Protein AF-A0A7C7GT39-F1 (afdb_monomer_lite)

Secondary structure (DSSP, 8-state):
-EEEEEEEEESS-HHHHHHHHHHHHHSSSGGGSSSEEEEEEE-SS-----TTTTTT-EEEE-TTS-TT----HHHHHHHHHHHHHS-SSS-SEEEEEEEETT--B-TTHHHHHHHHTTT-SEEE-SSTTSEEEE-HHHHHHH----TT--SSSSHHHHHHHHHHHHSGGGEEEEETTTTEEESGGGPPPSB-S---S-HHHHHHHHHSHHHHHHHHHHHHHHHHHHTTSSSS---HHHHHS---HHHHHSPPPSPSSPEE-S-HHHHTTS--TTTTEETSSTT-EEEETTEEEETTB-TTSTT-BSS--

Radius of gyration: 19.62 Å; chains: 1; bounding box: 45×57×52 Å

pLDDT: mean 90.66, std 8.92, range [56.62, 98.88]

Foldseek 3Di:
DAAEEEEEEDAQCAPLLQVLVCCCCPQACNVVGPRYAYEYEYQAPNYDYDPVCPVRHHYDYPPVHDNPFLFQVLVSQVVQVCVQQVALVRGPYQKYKYAYSFFAWDRHQVVQVVVLQVFAQWEDAQAQVRIIMGGSVLCQQQPGFQRLLGHPPPSSLNSLLSCLVGVQRRYADNHNVQQSGGPVVSHDGTTDPDGPPPPVVVVVVCPDPSNV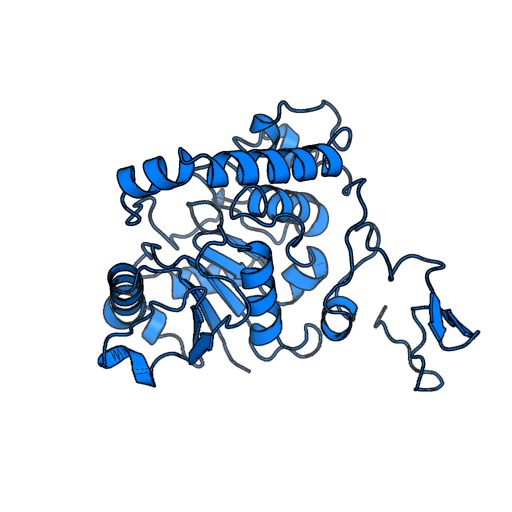VSNVSSLVVNCQFQPPQFPDGDDSSCSRGNPDPCCSVGPGQATPDEGEDDPLLHCLSHPCPRNRHDLPDVVQFDDDPPDGHGSQCDPPDPPDGSHDD

Sequence (309 aa):
MKNIKIYIVTYRRPEVLNSTLDRLFNHTDFPSIPDTEVNIINNHSEFRLDEEFVNKVTVLHNNTRPDWDTGNLARNWNEALLHGFKSLANPDTKIVVTMQNDIVLDANWSHNLLKLHQKYTFVTGQLGDNIVSYRPEAVKKIGMWDERFITPANKEADYYIRALIFNKEKSMINDKVHGRLLNAHDALPLDTSEYRGDEQAWRDIKTNEISREGWYHTSQIFYWKWKNTWKTQPAYRGWLTKWSPDFISNPPNPPMVPNFVQYYYFEKDIELSNKNYVGWRSGDCWLDLGKCEDIDVHPFKEGEKFRND

Structure (mmCIF, N/CA/C/O backbone):
data_AF-A0A7C7GT39-F1
#
_entry.id   AF-A0A7C7GT39-F1
#
loop_
_atom_site.group_PDB
_atom_site.id
_atom_site.type_symbol
_atom_site.label_atom_id
_atom_site.label_alt_id
_atom_site.label_comp_id
_atom_site.label_asym_id
_atom_site.label_entity_id
_atom_site.label_seq_id
_atom_site.pdbx_PDB_ins_code
_atom_site.Cartn_x
_atom_site.Cartn_y
_atom_site.Cartn_z
_atom_site.occupancy
_atom_site.B_iso_or_equiv
_atom_site.auth_seq_id
_atom_site.auth_comp_id
_atom_site.auth_asym_id
_atom_site.auth_atom_id
_atom_site.pdbx_PDB_model_num
ATOM 1 N N . MET A 1 1 ? -20.013 -4.278 6.403 1.00 85.88 1 MET A N 1
ATOM 2 C CA . MET A 1 1 ? -18.768 -3.976 5.666 1.00 85.88 1 MET A CA 1
ATOM 3 C C . MET A 1 1 ? -18.256 -2.630 6.145 1.00 85.88 1 MET A C 1
ATOM 5 O O . MET A 1 1 ? -19.038 -1.686 6.154 1.00 85.88 1 MET A O 1
ATOM 9 N N . LYS A 1 2 ? -16.997 -2.555 6.582 1.00 94.06 2 LYS A N 1
ATOM 10 C CA . LYS A 1 2 ? -16.365 -1.311 7.055 1.00 94.06 2 LYS A CA 1
ATOM 11 C C . LYS A 1 2 ? -16.090 -0.352 5.890 1.00 94.06 2 LYS A C 1
ATOM 13 O O . LYS A 1 2 ? -15.942 -0.791 4.748 1.00 94.06 2 LYS A O 1
ATOM 18 N N . ASN A 1 3 ? -16.035 0.951 6.161 1.00 96.00 3 ASN A N 1
ATOM 19 C CA . ASN A 1 3 ? -15.663 1.940 5.147 1.00 96.00 3 ASN A CA 1
ATOM 20 C C . ASN A 1 3 ? -14.147 1.987 4.953 1.00 96.00 3 ASN A C 1
ATOM 22 O O . ASN A 1 3 ? -13.683 1.894 3.818 1.00 96.00 3 ASN A O 1
ATOM 26 N N . ILE A 1 4 ? -13.391 2.113 6.047 1.00 98.44 4 ILE A N 1
ATOM 27 C CA . ILE A 1 4 ? -11.929 2.207 6.027 1.00 98.44 4 ILE A CA 1
ATOM 28 C C . ILE A 1 4 ? -11.357 1.349 7.155 1.00 98.44 4 ILE A C 1
ATOM 30 O O . ILE A 1 4 ? -11.782 1.475 8.303 1.00 98.44 4 ILE A O 1
ATOM 34 N N . LYS A 1 5 ? -10.358 0.524 6.838 1.00 98.81 5 LYS A N 1
ATOM 35 C CA . LYS A 1 5 ? -9.464 -0.076 7.832 1.00 98.81 5 LYS A CA 1
ATOM 36 C C . LYS A 1 5 ? -8.059 0.473 7.648 1.00 98.81 5 LYS A C 1
ATOM 38 O O . LYS A 1 5 ? -7.499 0.348 6.561 1.00 98.81 5 LYS A O 1
ATOM 43 N N . ILE A 1 6 ? -7.508 1.072 8.695 1.00 98.81 6 ILE A N 1
ATOM 44 C CA . ILE A 1 6 ? -6.136 1.582 8.718 1.00 98.81 6 ILE A CA 1
ATOM 45 C C . ILE A 1 6 ? -5.231 0.530 9.359 1.00 98.81 6 ILE A C 1
ATOM 47 O O . ILE A 1 6 ? -5.608 -0.065 10.364 1.00 98.81 6 ILE A O 1
ATOM 51 N N . TYR A 1 7 ? -4.043 0.332 8.797 1.00 98.81 7 TYR A N 1
ATOM 52 C CA . TYR A 1 7 ? -2.971 -0.498 9.336 1.00 98.81 7 TYR A CA 1
ATOM 53 C C . TYR A 1 7 ? -1.704 0.342 9.472 1.00 98.81 7 TYR A C 1
ATOM 55 O O . TYR A 1 7 ? -1.101 0.726 8.470 1.00 98.81 7 TYR A O 1
ATOM 63 N N . ILE A 1 8 ? -1.305 0.625 10.710 1.00 98.56 8 ILE A N 1
ATOM 64 C CA . ILE A 1 8 ? -0.089 1.373 11.030 1.00 98.56 8 ILE A CA 1
ATOM 65 C C . ILE A 1 8 ? 1.018 0.377 11.377 1.00 98.56 8 ILE A C 1
ATOM 67 O O . ILE A 1 8 ? 0.881 -0.393 12.326 1.00 98.56 8 ILE A O 1
ATOM 71 N N . VAL A 1 9 ? 2.126 0.388 10.639 1.00 97.06 9 VAL A N 1
ATOM 72 C CA . VAL A 1 9 ? 3.322 -0.385 11.005 1.00 97.06 9 VAL A CA 1
ATOM 73 C C . VAL A 1 9 ? 4.171 0.396 11.994 1.00 97.06 9 VAL A C 1
ATOM 75 O O . VAL A 1 9 ? 4.459 1.571 11.782 1.00 97.06 9 VAL A O 1
ATOM 78 N N . THR A 1 10 ? 4.650 -0.288 13.032 1.00 94.88 10 THR A N 1
ATOM 79 C CA . THR A 1 10 ? 5.609 0.262 13.996 1.00 94.88 10 THR A CA 1
ATOM 80 C C . THR A 1 10 ? 6.753 -0.711 14.278 1.00 94.88 10 THR A C 1
ATOM 82 O O . THR A 1 10 ? 6.605 -1.929 14.148 1.00 94.88 10 THR A O 1
ATOM 85 N N . TYR A 1 11 ? 7.893 -0.162 14.690 1.00 92.88 11 TYR A N 1
ATOM 86 C CA . TYR A 1 11 ? 9.064 -0.892 15.168 1.00 92.88 11 TYR A CA 1
ATOM 87 C C . TYR A 1 11 ? 9.782 -0.029 16.207 1.00 92.88 11 TYR A C 1
ATOM 89 O O . TYR A 1 11 ? 10.257 1.045 15.850 1.00 92.88 11 TYR A O 1
ATOM 97 N N . ARG A 1 12 ? 9.832 -0.471 17.472 1.00 92.12 12 ARG A N 1
ATOM 98 C CA . ARG A 1 12 ? 10.610 0.137 18.573 1.00 92.12 12 ARG A CA 1
ATOM 99 C C . ARG A 1 12 ? 10.563 1.677 18.656 1.00 92.12 12 ARG A C 1
ATOM 101 O O . ARG A 1 12 ? 11.584 2.340 18.815 1.00 92.12 12 ARG A O 1
ATOM 108 N N . ARG A 1 13 ? 9.382 2.272 18.474 1.00 91.31 13 ARG A N 1
ATOM 109 C CA . ARG A 1 13 ? 9.189 3.736 18.497 1.00 91.31 13 ARG A CA 1
ATOM 110 C C . ARG A 1 13 ? 7.843 4.104 19.135 1.00 91.31 13 ARG A C 1
ATOM 112 O O . ARG A 1 13 ? 6.960 4.609 18.433 1.00 91.31 13 ARG A O 1
ATOM 119 N N . PRO A 1 14 ? 7.635 3.795 20.428 1.00 94.25 14 PRO A N 1
ATOM 120 C CA . PRO A 1 14 ? 6.341 3.992 21.074 1.00 94.25 14 PRO A CA 1
ATOM 121 C C . PRO A 1 14 ? 5.910 5.464 21.090 1.00 94.25 14 PRO A C 1
ATOM 123 O O . PRO A 1 14 ? 4.756 5.754 20.803 1.00 94.25 14 PRO A O 1
ATOM 126 N N . GLU A 1 15 ? 6.809 6.413 21.333 1.00 94.69 15 GLU A N 1
ATOM 127 C CA . GLU A 1 15 ? 6.478 7.846 21.394 1.00 94.69 15 GLU A CA 1
ATOM 128 C C . GLU A 1 15 ? 5.955 8.363 20.048 1.00 94.69 15 GLU A C 1
ATOM 130 O O . GLU A 1 15 ? 4.984 9.115 19.975 1.00 94.69 15 GLU A O 1
ATOM 135 N N . VAL A 1 16 ? 6.584 7.915 18.963 1.00 94.06 16 VAL A N 1
ATOM 136 C CA . VAL A 1 16 ? 6.258 8.329 17.594 1.00 94.06 16 VAL A CA 1
ATOM 137 C C . VAL A 1 16 ? 4.925 7.729 17.165 1.00 94.06 16 VAL A C 1
ATOM 139 O O . VAL A 1 16 ? 4.076 8.437 16.632 1.00 94.06 16 VAL A O 1
ATOM 142 N N . LEU A 1 17 ? 4.701 6.450 17.483 1.00 96.31 17 LEU A N 1
ATOM 143 C CA . LEU A 1 17 ? 3.417 5.793 17.268 1.00 96.31 17 LEU A CA 1
ATOM 144 C C . LEU A 1 17 ? 2.283 6.511 18.008 1.00 96.31 17 LEU A C 1
ATOM 146 O O . LEU A 1 17 ? 1.273 6.826 17.386 1.00 96.31 17 LEU A O 1
ATOM 150 N N . ASN A 1 18 ? 2.443 6.788 19.304 1.00 97.75 18 ASN A N 1
ATOM 151 C CA . ASN A 1 18 ? 1.397 7.444 20.089 1.00 97.75 18 ASN A CA 1
ATOM 152 C C . ASN A 1 18 ? 1.129 8.874 19.598 1.00 97.75 18 ASN A C 1
ATOM 154 O O . ASN A 1 18 ? -0.028 9.262 19.480 1.00 97.75 18 ASN A O 1
ATOM 158 N N . SER A 1 19 ? 2.159 9.622 19.181 1.00 96.31 19 SER A N 1
ATOM 159 C CA . SER A 1 19 ? 1.965 10.929 18.534 1.00 96.31 19 SER A CA 1
ATOM 160 C C . SER A 1 19 ? 1.188 10.834 17.213 1.00 96.31 19 SER A C 1
ATOM 162 O O . SER A 1 19 ? 0.368 11.704 16.909 1.00 96.31 19 SER A O 1
ATOM 164 N N . THR A 1 20 ? 1.414 9.783 16.426 1.00 96.75 20 THR A N 1
ATOM 165 C CA . THR A 1 20 ? 0.668 9.536 15.185 1.00 96.75 20 THR A CA 1
ATOM 166 C C . THR A 1 20 ? -0.782 9.141 15.462 1.00 96.75 20 THR A C 1
ATOM 168 O O . THR A 1 20 ? -1.677 9.593 14.747 1.00 96.75 20 THR A O 1
ATOM 171 N N . LEU A 1 21 ? -1.042 8.368 16.521 1.00 98.38 21 LEU A N 1
ATOM 172 C CA . LEU A 1 21 ? -2.402 8.049 16.964 1.00 98.38 21 LEU A CA 1
ATOM 173 C C . LEU A 1 21 ? -3.136 9.291 17.483 1.00 98.38 21 LEU A C 1
ATOM 175 O O . LEU A 1 21 ? -4.275 9.514 17.080 1.00 98.38 21 LEU A O 1
ATOM 179 N N . ASP A 1 22 ? -2.481 10.130 18.291 1.00 98.06 22 ASP A N 1
ATOM 180 C CA . ASP A 1 22 ? -3.031 11.415 18.739 1.00 98.06 22 ASP A CA 1
ATOM 181 C C . ASP A 1 22 ? -3.420 12.274 17.536 1.00 98.06 22 ASP A C 1
ATOM 183 O O . ASP A 1 22 ? -4.564 12.706 17.418 1.00 98.06 22 ASP A O 1
ATOM 187 N N . ARG A 1 23 ? -2.515 12.436 16.561 1.00 96.75 23 ARG A N 1
ATOM 188 C CA . ARG A 1 23 ? -2.816 13.143 15.308 1.00 96.75 23 ARG A CA 1
ATOM 189 C C . ARG A 1 23 ? -4.046 12.574 14.615 1.00 96.75 23 ARG A C 1
ATOM 191 O O . ARG A 1 23 ? -4.966 13.328 14.310 1.00 96.75 23 ARG A O 1
ATOM 198 N N . LEU A 1 24 ? -4.054 11.267 14.369 1.00 98.06 24 LEU A N 1
ATOM 199 C CA . LEU A 1 24 ? -5.137 10.587 13.669 1.00 98.06 24 LEU A CA 1
ATOM 200 C C . LEU A 1 24 ? -6.488 10.815 14.364 1.00 98.06 24 LEU A C 1
ATOM 202 O O . LEU A 1 24 ? -7.450 11.197 13.703 1.00 98.06 24 LEU A O 1
ATOM 206 N N . PHE A 1 25 ? -6.561 10.611 15.680 1.00 98.25 25 PHE A N 1
ATOM 207 C CA . PHE A 1 25 ? -7.823 10.638 16.422 1.00 98.25 25 PHE A CA 1
ATOM 208 C C . PHE A 1 25 ? -8.260 12.024 16.897 1.00 98.25 25 PHE A C 1
ATOM 210 O O . PHE A 1 25 ? -9.458 12.239 17.052 1.00 98.25 25 PHE A O 1
ATOM 217 N N . ASN A 1 26 ? -7.333 12.948 17.137 1.00 97.81 26 ASN A N 1
ATOM 218 C CA . ASN A 1 26 ? -7.638 14.212 17.810 1.00 97.81 26 ASN A CA 1
ATOM 219 C C . ASN A 1 26 ? -7.398 15.444 16.920 1.00 97.81 26 ASN A C 1
ATOM 221 O O . ASN A 1 26 ? -7.945 16.507 17.205 1.00 97.81 26 ASN A O 1
ATOM 225 N N . HIS A 1 27 ? -6.633 15.316 15.827 1.00 97.38 27 HIS A N 1
ATOM 226 C CA . HIS A 1 27 ? -6.213 16.461 14.997 1.00 97.38 27 HIS A CA 1
ATOM 227 C C . HIS A 1 27 ? -6.515 16.306 13.500 1.00 97.38 27 HIS A C 1
ATOM 229 O O . HIS A 1 27 ? -6.069 17.128 12.697 1.00 97.38 27 HIS A O 1
ATOM 235 N N . THR A 1 28 ? -7.257 15.270 13.102 1.00 98.12 28 THR A N 1
ATOM 236 C CA . THR A 1 28 ? -7.719 15.090 11.716 1.00 98.12 28 THR A CA 1
ATOM 237 C C . THR A 1 28 ? -9.222 14.855 11.646 1.00 98.12 28 THR A C 1
ATOM 239 O O . THR A 1 28 ? -9.895 14.661 12.655 1.00 98.12 28 THR A O 1
ATOM 242 N N . ASP A 1 29 ? -9.751 14.846 10.428 1.00 98.00 29 ASP A N 1
ATOM 243 C CA . ASP A 1 29 ? -11.136 14.532 10.107 1.00 98.00 29 ASP A CA 1
ATOM 244 C C . ASP A 1 29 ? -11.494 13.041 10.227 1.00 98.00 29 ASP A C 1
ATOM 246 O O . ASP A 1 29 ? -12.669 12.690 10.101 1.00 98.00 29 ASP A O 1
ATOM 250 N N . PHE A 1 30 ? -10.532 12.153 10.491 1.00 98.19 30 PHE A N 1
ATOM 251 C CA . PHE A 1 30 ? -10.763 10.707 10.552 1.00 98.19 30 PHE A CA 1
ATOM 252 C C . PHE A 1 30 ? -11.894 10.270 11.503 1.00 98.19 30 PHE A C 1
ATOM 254 O O . PHE A 1 30 ? -12.715 9.452 11.076 1.00 98.19 30 PHE A O 1
ATOM 261 N N . PRO A 1 31 ? -12.035 10.816 12.731 1.00 97.62 31 PRO A N 1
ATOM 262 C CA . PRO A 1 31 ? -13.118 10.431 13.643 1.00 97.62 31 PRO A CA 1
ATOM 263 C C . PRO A 1 31 ? -14.523 10.699 13.098 1.00 97.62 31 PRO A C 1
ATOM 265 O O . PRO A 1 31 ? -15.490 10.112 13.578 1.00 97.62 31 PRO A O 1
ATOM 268 N N . SER A 1 32 ? -14.654 11.591 12.110 1.00 97.50 32 SER A N 1
ATOM 269 C CA . SER A 1 32 ? -15.942 11.895 11.480 1.00 97.50 32 SER A CA 1
ATOM 270 C C . SER A 1 32 ? -16.368 10.856 10.436 1.00 97.50 32 SER A C 1
ATOM 272 O O . SER A 1 32 ? -17.523 10.855 10.010 1.00 97.50 32 SER A O 1
ATOM 274 N N . ILE A 1 33 ? -15.465 9.956 10.028 1.00 97.81 33 ILE A N 1
ATOM 275 C CA . ILE A 1 33 ? -15.773 8.898 9.068 1.00 97.81 33 ILE A CA 1
ATOM 276 C C . ILE A 1 33 ? -16.415 7.715 9.809 1.00 97.81 33 ILE A C 1
ATOM 278 O O . ILE A 1 33 ? -15.783 7.127 10.689 1.00 97.81 33 ILE A O 1
ATOM 282 N N . PRO A 1 34 ? -17.651 7.314 9.458 1.00 96.81 34 PRO A N 1
ATOM 283 C CA . PRO A 1 34 ? -18.317 6.196 10.113 1.00 96.81 34 PRO A CA 1
ATOM 284 C C . PRO A 1 34 ? -17.731 4.850 9.672 1.00 96.81 34 PRO A C 1
ATOM 286 O O . PRO A 1 34 ? -17.167 4.720 8.581 1.00 96.81 34 PRO A O 1
ATOM 289 N N . ASP A 1 35 ? -17.951 3.820 10.491 1.00 97.38 35 ASP A N 1
ATOM 290 C CA . ASP A 1 35 ? -17.584 2.425 10.212 1.00 97.38 35 ASP A CA 1
ATOM 291 C C . ASP A 1 35 ? -16.101 2.221 9.891 1.00 97.38 35 ASP A C 1
ATOM 293 O O . ASP A 1 35 ? -15.741 1.520 8.938 1.00 97.38 35 ASP A O 1
ATOM 297 N N . THR A 1 36 ? -15.237 2.825 10.700 1.00 98.12 36 THR A N 1
ATOM 298 C CA . THR A 1 36 ? -13.784 2.709 10.585 1.00 98.12 36 THR A CA 1
ATOM 299 C C . THR A 1 36 ? -13.196 1.732 11.603 1.00 98.12 36 THR A C 1
ATOM 301 O O . THR A 1 36 ? -13.883 1.236 12.505 1.00 98.12 36 THR A O 1
ATOM 304 N N . GLU A 1 37 ? -11.929 1.382 11.396 1.00 98.44 37 GLU A N 1
ATOM 305 C CA . GLU A 1 37 ? -11.131 0.531 12.277 1.00 98.44 37 GLU A CA 1
ATOM 306 C C . GLU A 1 37 ? -9.654 0.919 12.138 1.00 98.44 37 GLU A C 1
ATOM 308 O O . GLU A 1 37 ? -9.183 1.162 11.023 1.00 98.44 37 GLU A O 1
ATOM 313 N N . VAL A 1 38 ? -8.923 0.963 13.252 1.00 98.75 38 VAL A N 1
ATOM 314 C CA . VAL A 1 38 ? -7.480 1.230 13.269 1.00 98.75 38 VAL A CA 1
ATOM 315 C C . VAL A 1 38 ? -6.764 0.019 13.849 1.00 98.75 38 VAL A C 1
ATOM 317 O O . VAL A 1 38 ? -7.067 -0.438 14.951 1.00 98.75 38 VAL A O 1
ATOM 320 N N . ASN A 1 39 ? -5.811 -0.495 13.086 1.00 98.88 39 ASN A N 1
ATOM 321 C CA . ASN A 1 39 ? -4.998 -1.649 13.411 1.00 98.88 39 ASN A CA 1
ATOM 322 C C . ASN A 1 39 ? -3.526 -1.241 13.451 1.00 98.88 39 ASN A C 1
ATOM 324 O O . ASN A 1 39 ? -3.081 -0.392 12.678 1.00 98.88 39 ASN A O 1
ATOM 328 N N . ILE A 1 40 ? -2.758 -1.879 14.323 1.00 98.75 40 ILE A N 1
ATOM 329 C CA . ILE A 1 40 ? -1.317 -1.685 14.451 1.00 98.75 40 ILE A CA 1
ATOM 330 C C . ILE A 1 40 ? -0.636 -3.011 14.157 1.00 98.75 40 ILE A C 1
ATOM 332 O O . ILE A 1 40 ? -0.946 -4.009 14.797 1.00 98.75 40 ILE A O 1
ATOM 336 N N . ILE A 1 41 ? 0.307 -3.021 13.221 1.00 98.06 41 ILE A N 1
ATOM 337 C CA . ILE A 1 41 ? 1.205 -4.154 12.998 1.00 98.06 41 ILE A CA 1
ATOM 338 C C . ILE A 1 41 ? 2.478 -3.876 13.795 1.00 98.06 41 ILE A C 1
ATOM 340 O O . ILE A 1 41 ? 3.303 -3.038 13.414 1.00 98.06 41 ILE A O 1
ATOM 344 N N . ASN A 1 42 ? 2.606 -4.545 14.940 1.00 97.00 42 ASN A N 1
ATOM 345 C CA . ASN A 1 42 ? 3.758 -4.411 15.819 1.00 97.00 42 ASN A CA 1
ATOM 346 C C . ASN A 1 42 ? 4.856 -5.405 15.423 1.00 97.00 42 ASN A C 1
ATOM 348 O O . ASN A 1 42 ? 4.652 -6.616 15.482 1.00 97.00 42 ASN A O 1
ATOM 352 N N . ASN A 1 43 ? 6.028 -4.884 15.064 1.00 95.19 43 ASN A N 1
ATOM 353 C CA . ASN A 1 43 ? 7.175 -5.665 14.608 1.00 95.19 43 ASN A CA 1
ATOM 354 C C . ASN A 1 43 ? 8.325 -5.774 15.627 1.00 95.19 43 ASN A C 1
ATOM 356 O O . ASN A 1 43 ? 9.441 -6.095 15.224 1.00 95.19 43 ASN A O 1
ATOM 360 N N . HIS A 1 44 ? 8.100 -5.452 16.904 1.00 95.00 44 HIS A N 1
ATOM 361 C CA . HIS A 1 44 ? 9.151 -5.496 17.922 1.00 95.00 44 HIS A CA 1
ATOM 362 C C . HIS A 1 44 ? 8.582 -5.800 19.319 1.00 95.00 44 HIS A C 1
ATOM 364 O O . HIS A 1 44 ? 7.439 -5.446 19.628 1.00 95.00 44 HIS A O 1
ATOM 370 N N . SER A 1 45 ? 9.374 -6.439 20.181 1.00 94.50 45 SER A N 1
ATOM 371 C CA . SER A 1 45 ? 8.974 -6.769 21.559 1.00 94.50 45 SER A CA 1
ATOM 372 C C . SER A 1 45 ? 8.799 -5.528 22.449 1.00 94.50 45 SER A C 1
ATOM 374 O O . SER A 1 45 ? 7.866 -5.444 23.245 1.00 94.50 45 SER A O 1
ATOM 376 N N . GLU A 1 46 ? 9.668 -4.530 22.283 1.00 94.12 46 GLU A N 1
ATOM 377 C CA . GLU A 1 46 ? 9.550 -3.208 22.909 1.00 94.12 46 GLU A CA 1
ATOM 378 C C . GLU A 1 46 ? 8.414 -2.399 22.255 1.00 94.12 46 GLU A C 1
ATOM 380 O O . GLU A 1 46 ? 8.596 -1.730 21.232 1.00 94.12 46 GLU A O 1
ATOM 385 N N . PHE A 1 47 ? 7.226 -2.489 22.851 1.00 96.38 47 PHE A N 1
ATOM 386 C CA . PHE A 1 47 ? 5.998 -1.856 22.382 1.00 96.38 47 PHE A CA 1
ATOM 387 C C . PHE A 1 47 ? 5.194 -1.289 23.556 1.00 96.38 47 PHE A C 1
ATOM 389 O O . PHE A 1 47 ? 5.024 -1.950 24.580 1.00 96.38 47 PHE A O 1
ATOM 396 N N . ARG A 1 48 ? 4.665 -0.072 23.392 1.00 97.81 48 ARG A N 1
ATOM 397 C CA . ARG A 1 48 ? 3.774 0.577 24.360 1.00 97.81 48 ARG A CA 1
ATOM 398 C C . ARG A 1 48 ? 2.761 1.464 23.642 1.00 97.81 48 ARG A C 1
ATOM 400 O O . ARG A 1 48 ? 3.123 2.193 22.718 1.00 97.81 48 ARG A O 1
ATOM 407 N N . LEU A 1 49 ? 1.523 1.436 24.123 1.00 98.31 49 LEU A N 1
ATOM 408 C CA . LEU A 1 49 ? 0.485 2.409 23.795 1.00 98.31 49 LEU A CA 1
ATOM 409 C C . LEU A 1 49 ? 0.180 3.269 25.016 1.00 98.31 49 LEU A C 1
ATOM 411 O O . LEU A 1 49 ? 0.222 2.774 26.143 1.00 98.31 49 LEU A O 1
ATOM 415 N N . ASP A 1 50 ? -0.152 4.529 24.774 1.00 98.44 50 ASP A N 1
ATOM 416 C CA . ASP A 1 50 ? -0.730 5.396 25.789 1.00 98.44 50 ASP A CA 1
ATOM 417 C C . ASP A 1 50 ? -2.156 4.919 26.105 1.00 98.44 50 ASP A C 1
ATOM 419 O O . ASP A 1 50 ? -2.871 4.411 25.232 1.00 98.44 50 ASP A O 1
ATOM 423 N N . GLU A 1 51 ? -2.565 5.054 27.371 1.00 98.19 51 GLU A N 1
ATOM 424 C CA . GLU A 1 51 ? -3.804 4.460 27.900 1.00 98.19 51 GLU A CA 1
ATOM 425 C C . GLU A 1 51 ? -5.045 4.838 27.081 1.00 98.19 51 GLU A C 1
ATOM 427 O O . GLU A 1 51 ? -5.945 4.018 26.888 1.00 98.19 51 GLU A O 1
ATOM 432 N N . GLU A 1 52 ? -5.074 6.055 26.533 1.00 97.94 52 GLU A N 1
ATOM 433 C CA . GLU A 1 52 ? -6.199 6.546 25.742 1.00 97.94 52 GLU A CA 1
ATOM 434 C C . GLU A 1 52 ? -6.419 5.795 24.417 1.00 97.94 52 GLU A C 1
ATOM 436 O O . GLU A 1 52 ? -7.526 5.845 23.872 1.00 97.94 52 GLU A O 1
ATOM 441 N N . PHE A 1 53 ? -5.404 5.099 23.887 1.00 98.31 53 PHE A N 1
ATOM 442 C CA . PHE A 1 53 ? -5.483 4.395 22.604 1.00 98.31 53 PHE A CA 1
ATOM 443 C C . PHE A 1 53 ? -5.729 2.894 22.745 1.00 98.31 53 PHE A C 1
ATOM 445 O O . PHE A 1 53 ? -6.173 2.277 21.779 1.00 98.31 53 PHE A O 1
ATOM 452 N N . VAL A 1 54 ? -5.508 2.306 23.927 1.00 97.31 54 VAL A N 1
ATOM 453 C CA . VAL A 1 54 ? -5.582 0.847 24.163 1.00 97.31 54 VAL A CA 1
ATOM 454 C C . VAL A 1 54 ? -6.912 0.251 23.688 1.00 97.31 54 VAL A C 1
ATOM 456 O O . VAL A 1 54 ? -6.923 -0.797 23.053 1.00 97.31 54 VAL A O 1
ATOM 459 N N . ASN A 1 55 ? -8.028 0.948 23.916 1.00 97.12 55 ASN A N 1
ATOM 460 C CA . ASN A 1 55 ? -9.363 0.491 23.507 1.00 97.12 55 ASN A CA 1
ATOM 461 C C . ASN A 1 55 ? -9.848 1.093 22.172 1.00 97.12 55 ASN A C 1
ATOM 463 O O . ASN A 1 55 ? -10.986 0.854 21.771 1.00 97.12 55 ASN A O 1
ATOM 467 N N . LYS A 1 56 ? -9.017 1.897 21.495 1.00 98.00 56 LYS A N 1
ATOM 468 C CA . LYS A 1 56 ? -9.335 2.535 20.203 1.00 98.00 56 LYS A CA 1
ATOM 469 C C . LYS A 1 56 ? -8.722 1.796 19.008 1.00 98.00 56 LYS A C 1
ATOM 471 O O . LYS A 1 56 ? -9.129 2.041 17.873 1.00 98.00 56 LYS A O 1
ATOM 476 N N . VAL A 1 57 ? -7.745 0.919 19.245 1.00 98.44 57 VAL A N 1
ATOM 477 C CA . VAL A 1 57 ? -6.983 0.227 18.197 1.00 98.44 57 VAL A CA 1
ATOM 478 C C . VAL A 1 57 ? -6.908 -1.274 18.459 1.00 98.44 57 VAL A C 1
ATOM 480 O O . VAL A 1 57 ? -6.978 -1.723 19.598 1.00 98.44 57 VAL A O 1
ATOM 483 N N . THR A 1 58 ? -6.726 -2.059 17.400 1.00 98.56 58 THR A N 1
ATOM 484 C CA . THR A 1 58 ? -6.373 -3.485 17.501 1.00 98.56 58 THR A CA 1
ATOM 485 C C . THR A 1 58 ? -4.889 -3.668 17.205 1.00 98.56 58 THR A C 1
ATOM 487 O O . THR A 1 58 ? -4.376 -3.082 16.256 1.00 98.56 58 THR A O 1
ATOM 490 N N . VAL A 1 59 ? -4.183 -4.482 17.992 1.00 98.38 59 VAL A N 1
ATOM 491 C CA . VAL A 1 59 ? -2.747 -4.733 17.794 1.00 98.38 59 VAL A CA 1
ATOM 492 C C . VAL A 1 59 ? -2.521 -6.150 17.274 1.00 98.38 59 VAL A C 1
ATOM 494 O O . VAL A 1 59 ? -2.927 -7.131 17.892 1.00 98.38 59 VAL A O 1
ATOM 497 N N . LEU A 1 60 ? -1.839 -6.248 16.137 1.00 97.75 60 LEU A N 1
ATOM 498 C CA . LEU A 1 60 ? -1.349 -7.476 15.527 1.00 97.75 60 LEU A CA 1
ATOM 499 C C . LEU A 1 60 ? 0.141 -7.602 15.854 1.00 97.75 60 LEU A C 1
ATOM 501 O O . LEU A 1 60 ? 0.977 -6.893 15.292 1.00 97.75 60 LEU A O 1
ATOM 505 N N . HIS A 1 61 ? 0.476 -8.478 16.798 1.00 96.50 61 HIS A N 1
ATOM 506 C CA . HIS A 1 61 ? 1.861 -8.709 17.203 1.00 96.50 61 HIS A CA 1
ATOM 507 C C . HIS A 1 61 ? 2.545 -9.715 16.272 1.00 96.50 61 HIS A C 1
ATOM 509 O O . HIS A 1 61 ? 2.173 -10.890 16.239 1.00 96.50 61 HIS A O 1
ATOM 515 N N . ASN A 1 62 ? 3.583 -9.280 15.557 1.00 92.12 62 ASN A N 1
ATOM 516 C CA . ASN A 1 62 ? 4.423 -10.151 14.740 1.00 92.12 62 ASN A CA 1
ATOM 517 C C . ASN A 1 62 ? 5.447 -10.896 15.612 1.00 92.12 62 ASN A C 1
ATOM 519 O O . ASN A 1 62 ? 6.649 -10.646 15.558 1.00 92.12 62 ASN A O 1
ATOM 523 N N . ASN A 1 63 ? 4.954 -11.821 16.437 1.00 89.06 63 ASN A N 1
ATOM 524 C CA . ASN A 1 63 ? 5.749 -12.530 17.447 1.00 89.06 63 ASN A CA 1
ATOM 525 C C . ASN A 1 63 ? 6.855 -13.428 16.866 1.00 89.06 63 ASN A C 1
ATOM 527 O O . ASN A 1 63 ? 7.727 -13.880 17.601 1.00 89.06 63 ASN A O 1
ATOM 531 N N . THR A 1 64 ? 6.812 -13.724 15.565 1.00 88.88 64 THR A N 1
ATOM 532 C CA . THR A 1 64 ? 7.826 -14.546 14.887 1.00 88.88 64 THR A CA 1
ATOM 533 C C . THR A 1 64 ? 8.974 -13.735 14.302 1.00 88.88 64 THR A C 1
ATOM 535 O O . THR A 1 64 ? 9.976 -14.314 13.883 1.00 88.88 64 THR A O 1
ATOM 538 N N . ARG A 1 65 ? 8.838 -12.408 14.231 1.00 88.50 65 ARG A N 1
ATOM 539 C CA . ARG A 1 65 ? 9.908 -11.548 13.740 1.00 88.50 65 ARG A CA 1
ATOM 540 C C . ARG A 1 65 ? 10.936 -11.334 14.853 1.00 88.50 65 ARG A C 1
ATOM 542 O O . ARG A 1 65 ? 10.555 -10.924 15.946 1.00 88.50 65 ARG A O 1
ATOM 549 N N . PRO A 1 66 ? 12.232 -11.566 14.594 1.00 88.62 66 PRO A N 1
ATOM 550 C CA . PRO A 1 66 ? 13.254 -11.243 15.572 1.00 88.62 66 PRO A CA 1
ATOM 551 C C . PRO A 1 66 ? 13.473 -9.726 15.657 1.00 88.62 66 PRO A C 1
ATOM 553 O O . PRO A 1 66 ? 13.509 -9.032 14.640 1.00 88.62 66 PRO A O 1
ATOM 556 N N . ASP A 1 67 ? 13.712 -9.232 16.871 1.00 89.81 67 ASP A N 1
ATOM 557 C CA . ASP A 1 67 ? 13.955 -7.811 17.174 1.00 89.81 67 ASP A CA 1
ATOM 558 C C . ASP A 1 67 ? 15.211 -7.222 16.513 1.00 89.81 67 ASP A C 1
ATOM 560 O O . ASP A 1 67 ? 15.438 -6.023 16.590 1.00 89.81 67 ASP A O 1
ATOM 564 N N . TRP A 1 68 ? 16.070 -8.035 15.898 1.00 84.75 68 TRP A N 1
ATOM 565 C CA . TRP A 1 68 ? 17.253 -7.558 15.174 1.00 84.75 68 TRP A CA 1
ATOM 566 C C . TRP A 1 68 ? 17.031 -7.440 13.658 1.00 84.75 68 TRP A C 1
ATOM 568 O O . TRP A 1 68 ? 17.914 -6.955 12.952 1.00 84.75 68 TRP A O 1
ATOM 578 N N . ASP A 1 69 ? 15.880 -7.876 13.134 1.00 83.62 69 ASP A N 1
ATOM 579 C CA . ASP A 1 69 ? 15.591 -7.816 11.700 1.00 83.62 69 ASP A CA 1
ATOM 580 C C . ASP A 1 69 ? 15.207 -6.396 11.248 1.00 83.62 69 ASP A C 1
ATOM 582 O O . ASP A 1 69 ? 14.334 -5.739 11.822 1.00 83.62 69 ASP A O 1
ATOM 586 N N . THR A 1 70 ? 15.816 -5.962 10.141 1.00 75.56 70 THR A N 1
ATOM 587 C CA . THR A 1 70 ? 15.530 -4.703 9.430 1.00 75.56 70 THR A CA 1
ATOM 588 C C . THR A 1 70 ? 14.099 -4.608 8.900 1.00 75.56 70 THR A C 1
ATOM 590 O O . THR A 1 70 ? 13.577 -3.504 8.734 1.00 75.56 70 THR A O 1
ATOM 593 N N . GLY A 1 71 ? 13.437 -5.749 8.705 1.00 77.88 71 GLY A N 1
ATOM 594 C CA . GLY A 1 71 ? 11.998 -5.838 8.540 1.00 77.88 71 GLY A CA 1
ATOM 595 C C . GLY A 1 71 ? 11.458 -5.873 7.134 1.00 77.88 71 GLY A C 1
ATOM 596 O O . GLY A 1 71 ? 11.808 -5.068 6.275 1.00 77.88 71 GLY A O 1
ATOM 597 N N . ASN A 1 72 ? 10.463 -6.735 6.960 1.00 87.38 72 ASN A N 1
ATOM 598 C CA . ASN A 1 72 ? 9.775 -6.934 5.700 1.00 87.38 72 ASN A CA 1
ATOM 599 C C . ASN A 1 72 ? 8.476 -6.112 5.636 1.00 87.38 72 ASN A C 1
ATOM 601 O O . ASN A 1 72 ? 7.388 -6.611 5.927 1.00 87.38 72 ASN A O 1
ATOM 605 N N . LEU A 1 73 ? 8.584 -4.841 5.236 1.00 92.06 73 LEU A N 1
ATOM 606 C CA . LEU A 1 73 ? 7.399 -3.996 5.044 1.00 92.06 73 LEU A CA 1
ATOM 607 C C . LEU A 1 73 ? 6.471 -4.521 3.940 1.00 92.06 73 LEU A C 1
ATOM 609 O O . LEU A 1 73 ? 5.263 -4.351 4.051 1.00 92.06 73 LEU A O 1
ATOM 613 N N . ALA A 1 74 ? 7.004 -5.170 2.896 1.00 94.44 74 ALA A N 1
ATOM 614 C CA . ALA A 1 74 ? 6.174 -5.770 1.849 1.00 94.44 74 ALA A CA 1
ATOM 615 C C . ALA A 1 74 ? 5.221 -6.821 2.443 1.00 94.44 74 ALA A C 1
ATOM 617 O O . ALA A 1 74 ? 4.024 -6.797 2.160 1.00 94.44 74 ALA A O 1
ATOM 618 N N . ARG A 1 75 ? 5.729 -7.668 3.346 1.00 94.44 75 ARG A N 1
ATOM 619 C CA . ARG A 1 75 ? 4.918 -8.616 4.113 1.00 94.44 75 ARG A CA 1
ATOM 620 C C . ARG A 1 75 ? 3.908 -7.916 5.012 1.00 94.44 75 ARG A C 1
ATOM 622 O O . ARG A 1 75 ? 2.752 -8.312 5.014 1.00 94.44 75 ARG A O 1
ATOM 629 N N . ASN A 1 76 ? 4.288 -6.858 5.728 1.00 96.12 76 ASN A N 1
ATOM 630 C CA . ASN A 1 76 ? 3.325 -6.150 6.579 1.00 96.12 76 ASN A CA 1
ATOM 631 C C . ASN A 1 76 ? 2.191 -5.493 5.775 1.00 96.12 76 ASN A C 1
ATOM 633 O O . ASN A 1 76 ? 1.038 -5.487 6.204 1.00 96.12 76 ASN A O 1
ATOM 637 N N . TRP A 1 77 ? 2.480 -4.977 4.581 1.00 97.44 77 TRP A N 1
ATOM 638 C CA . TRP A 1 77 ? 1.440 -4.483 3.680 1.00 97.44 77 TRP A CA 1
ATOM 639 C C . TRP A 1 77 ? 0.562 -5.614 3.152 1.00 97.44 77 TRP A C 1
ATOM 641 O O . TRP A 1 77 ? -0.654 -5.450 3.090 1.00 97.44 77 TRP A O 1
ATOM 651 N N . ASN A 1 78 ? 1.125 -6.787 2.865 1.00 97.25 78 ASN A N 1
ATOM 652 C CA . ASN A 1 78 ? 0.332 -7.970 2.535 1.00 97.25 78 ASN A CA 1
ATOM 653 C C . ASN A 1 78 ? -0.547 -8.432 3.706 1.00 97.25 78 ASN A C 1
ATOM 655 O O . ASN A 1 78 ? -1.726 -8.696 3.491 1.00 97.25 78 ASN A O 1
ATOM 659 N N . GLU A 1 79 ? -0.036 -8.447 4.939 1.00 96.75 79 GLU A N 1
ATOM 660 C CA . GLU A 1 79 ? -0.813 -8.717 6.159 1.00 96.75 79 GLU A CA 1
ATOM 661 C C . GLU A 1 79 ? -1.990 -7.739 6.287 1.00 96.75 79 GLU A C 1
ATOM 663 O O . GLU A 1 79 ? -3.122 -8.164 6.520 1.00 96.75 79 GLU A O 1
ATOM 668 N N . ALA A 1 80 ? -1.763 -6.444 6.047 1.00 98.38 80 ALA A N 1
ATOM 669 C CA . ALA A 1 80 ? -2.823 -5.438 6.037 1.00 98.38 80 ALA A CA 1
ATOM 670 C C . ALA A 1 80 ? -3.895 -5.718 4.969 1.00 98.38 80 ALA A C 1
ATOM 672 O O . ALA A 1 80 ? -5.088 -5.615 5.254 1.00 98.38 80 ALA A O 1
ATOM 673 N N . LEU A 1 81 ? -3.505 -6.108 3.750 1.00 98.56 81 LEU A N 1
ATOM 674 C CA . LEU A 1 81 ? -4.453 -6.464 2.686 1.00 98.56 81 LEU A CA 1
ATOM 675 C C . LEU A 1 81 ? -5.256 -7.727 3.036 1.00 98.56 81 LEU A C 1
ATOM 677 O O . LEU A 1 81 ? -6.473 -7.752 2.838 1.00 98.56 81 LEU A O 1
ATOM 681 N N . LEU A 1 82 ? -4.593 -8.744 3.592 1.00 97.56 82 LEU A N 1
ATOM 682 C CA . LEU A 1 82 ? -5.200 -10.015 3.990 1.00 97.56 82 LEU A CA 1
ATOM 683 C C . LEU A 1 82 ? -6.197 -9.829 5.131 1.00 97.56 82 LEU A C 1
ATOM 685 O O . LEU A 1 82 ? -7.347 -10.241 5.015 1.00 97.56 82 LEU A O 1
ATOM 689 N N . HIS A 1 83 ? -5.793 -9.174 6.219 1.00 97.31 83 HIS A N 1
ATOM 690 C CA . HIS A 1 83 ? -6.676 -8.920 7.358 1.00 97.31 83 HIS A CA 1
ATOM 691 C C . HIS A 1 83 ? -7.746 -7.872 7.043 1.00 97.31 83 HIS A C 1
ATOM 693 O O . HIS A 1 83 ? -8.866 -7.955 7.556 1.00 97.31 83 HIS A O 1
ATOM 699 N N . GLY A 1 84 ? -7.403 -6.899 6.200 1.00 98.06 84 GLY A N 1
ATOM 700 C CA . GLY A 1 84 ? -8.264 -5.784 5.854 1.00 98.06 84 GLY A CA 1
ATOM 701 C C . GLY A 1 84 ? -9.415 -6.211 4.961 1.00 98.06 84 GLY A C 1
ATOM 702 O O . GLY A 1 84 ? -10.574 -5.976 5.301 1.00 98.06 84 GLY A O 1
ATOM 703 N N . PHE A 1 85 ? -9.111 -6.868 3.840 1.00 98.38 85 PHE A N 1
ATOM 704 C CA . PHE A 1 85 ? -10.134 -7.324 2.903 1.00 98.38 85 PHE A CA 1
ATOM 705 C C . PHE A 1 85 ? -10.681 -8.710 3.239 1.00 98.38 85 PHE A C 1
ATOM 707 O O . PHE A 1 85 ? -11.870 -8.926 3.031 1.00 98.38 85 PHE A O 1
ATOM 714 N N . LYS A 1 86 ? -9.867 -9.636 3.767 1.00 95.62 86 LYS A N 1
ATOM 715 C CA . LYS A 1 86 ? -10.163 -11.076 3.970 1.00 95.62 86 LYS A CA 1
ATOM 716 C C . LYS A 1 86 ? -10.436 -11.867 2.687 1.00 95.62 86 LYS A C 1
ATOM 718 O O . LYS A 1 86 ? -9.919 -12.965 2.523 1.00 95.62 86 LYS A O 1
ATOM 723 N N . SER A 1 87 ? -11.219 -11.313 1.770 1.00 95.00 87 SER A N 1
ATOM 724 C CA . SER A 1 87 ? -11.487 -11.823 0.428 1.00 95.00 87 SER A CA 1
ATOM 725 C C . SER A 1 87 ? -11.579 -10.644 -0.532 1.00 95.00 87 SER A C 1
ATOM 727 O O . SER A 1 87 ? -12.138 -9.605 -0.189 1.00 95.00 87 SER A O 1
ATOM 729 N N . LEU A 1 88 ? -11.056 -10.788 -1.749 1.00 95.00 88 LEU A N 1
ATOM 730 C CA . LEU A 1 88 ? -11.223 -9.750 -2.766 1.00 95.00 88 LEU A CA 1
ATOM 731 C C . LEU A 1 88 ? -12.567 -9.898 -3.499 1.00 95.00 88 LEU A C 1
ATOM 733 O O . LEU A 1 88 ? -13.052 -8.930 -4.087 1.00 95.00 88 LEU A O 1
ATOM 737 N N . ALA A 1 89 ? -13.183 -11.084 -3.486 1.00 93.19 89 ALA A N 1
ATOM 738 C CA . ALA A 1 89 ? -14.548 -11.299 -3.969 1.00 93.19 89 ALA A CA 1
ATOM 739 C C . ALA A 1 89 ? -15.612 -10.737 -3.008 1.00 93.19 89 ALA A C 1
ATOM 741 O O . ALA A 1 89 ? -16.523 -10.045 -3.454 1.00 93.19 89 ALA A O 1
ATOM 742 N N . ASN A 1 90 ? -15.468 -10.987 -1.702 1.00 95.12 90 ASN A N 1
ATOM 743 C CA . ASN A 1 90 ? -16.402 -10.543 -0.659 1.00 95.12 90 ASN A CA 1
ATOM 744 C C . ASN A 1 90 ? -15.654 -9.784 0.453 1.00 95.12 90 ASN A C 1
ATOM 746 O O . ASN A 1 90 ? -15.405 -10.348 1.522 1.00 95.12 90 ASN A O 1
ATOM 750 N N . PRO A 1 91 ? -15.251 -8.528 0.203 1.00 97.06 91 PRO A N 1
ATOM 751 C CA . PRO A 1 91 ? -14.359 -7.802 1.096 1.00 97.06 91 PRO A CA 1
ATOM 752 C C . PRO A 1 91 ? -15.029 -7.369 2.409 1.00 97.06 91 PRO A C 1
ATOM 754 O O . PRO A 1 91 ? -16.155 -6.873 2.433 1.00 97.06 91 PRO A O 1
ATOM 757 N N . ASP A 1 92 ? -14.297 -7.491 3.519 1.00 97.69 92 ASP A N 1
ATOM 758 C CA . ASP A 1 92 ? -14.716 -7.055 4.864 1.00 97.69 92 ASP A CA 1
ATOM 759 C C . ASP A 1 92 ? -14.770 -5.518 4.990 1.00 97.69 92 ASP A C 1
ATOM 761 O O . ASP A 1 92 ? -15.569 -4.961 5.756 1.00 97.69 92 ASP A O 1
ATOM 765 N N . THR A 1 93 ? -13.951 -4.826 4.192 1.00 98.31 93 THR A N 1
ATOM 766 C CA . THR A 1 93 ? -13.850 -3.364 4.117 1.00 98.31 93 THR A CA 1
ATOM 767 C C . THR A 1 93 ? -13.833 -2.865 2.677 1.00 98.31 93 THR A C 1
ATOM 769 O O . THR A 1 93 ? -13.320 -3.533 1.783 1.00 98.31 93 THR A O 1
ATOM 772 N N . LYS A 1 94 ? -14.340 -1.652 2.445 1.00 98.50 94 LYS A N 1
ATOM 773 C CA . LYS A 1 94 ? -14.264 -0.998 1.128 1.00 98.50 94 LYS A CA 1
ATOM 774 C C . LYS A 1 94 ? -12.854 -0.507 0.811 1.00 98.50 94 LYS A C 1
ATOM 776 O O . LYS A 1 94 ? -12.443 -0.543 -0.347 1.00 98.50 94 LYS A O 1
ATOM 781 N N . ILE A 1 95 ? -12.152 -0.001 1.825 1.00 98.81 95 ILE A N 1
ATOM 782 C CA . ILE A 1 95 ? -10.829 0.607 1.689 1.00 98.81 95 ILE A CA 1
ATOM 783 C C . ILE A 1 95 ? -9.905 0.059 2.777 1.00 98.81 95 ILE A C 1
ATOM 785 O O . ILE A 1 95 ? -10.270 0.022 3.957 1.00 98.81 95 ILE A O 1
ATOM 789 N N . VAL A 1 96 ? -8.703 -0.342 2.368 1.00 98.88 96 VAL A N 1
ATOM 790 C CA . VAL A 1 96 ? -7.568 -0.600 3.262 1.00 98.88 96 VAL A CA 1
ATOM 791 C C . VAL A 1 96 ? -6.571 0.533 3.085 1.00 98.88 96 VAL A C 1
ATOM 793 O O . VAL A 1 96 ? -6.228 0.865 1.954 1.00 98.88 96 VAL A O 1
ATOM 796 N N . VAL A 1 97 ? -6.100 1.104 4.190 1.00 98.88 97 VAL A N 1
ATOM 797 C CA . VAL A 1 97 ? -5.045 2.120 4.211 1.00 98.88 97 VAL A CA 1
ATOM 798 C C . VAL A 1 97 ? -3.875 1.582 5.016 1.00 98.88 97 VAL A C 1
ATOM 800 O O . VAL A 1 97 ? -4.056 1.145 6.148 1.00 98.88 97 VAL A O 1
ATOM 803 N N . THR A 1 98 ? -2.677 1.624 4.456 1.00 98.75 98 THR A N 1
ATOM 804 C CA . THR A 1 98 ? -1.430 1.318 5.156 1.00 98.75 98 THR A CA 1
ATOM 805 C C . THR A 1 98 ? -0.697 2.610 5.473 1.00 98.75 98 THR A C 1
ATOM 807 O O . THR A 1 98 ? -0.629 3.489 4.614 1.00 98.75 98 THR A O 1
ATOM 810 N N . MET A 1 99 ? -0.151 2.721 6.683 1.00 98.00 99 MET A N 1
ATOM 811 C CA . MET A 1 99 ? 0.613 3.881 7.136 1.00 98.00 99 MET A CA 1
ATOM 812 C C . MET A 1 99 ? 1.891 3.459 7.864 1.00 98.00 99 MET A C 1
ATOM 814 O O . MET A 1 99 ? 1.875 2.482 8.617 1.00 98.00 99 MET A O 1
ATOM 818 N N . GLN A 1 100 ? 2.987 4.200 7.698 1.00 94.88 100 GLN A N 1
ATOM 819 C CA . GLN A 1 100 ? 4.111 4.095 8.640 1.00 94.88 100 GLN A CA 1
ATOM 820 C C . GLN A 1 100 ? 3.809 4.929 9.894 1.00 94.88 100 GLN A C 1
ATOM 822 O O . GLN A 1 100 ? 2.978 5.839 9.875 1.00 94.88 100 GLN A O 1
ATOM 827 N N . ASN A 1 101 ? 4.439 4.595 11.021 1.00 94.06 101 ASN A N 1
ATOM 828 C CA . ASN A 1 101 ? 4.132 5.216 12.310 1.00 94.06 101 ASN A CA 1
ATOM 829 C C . ASN A 1 101 ? 4.615 6.663 12.465 1.00 94.06 101 ASN A C 1
ATOM 831 O O . ASN A 1 101 ? 4.315 7.251 13.497 1.00 94.06 101 ASN A O 1
ATOM 835 N N . ASP A 1 102 ? 5.351 7.234 11.514 1.00 91.62 102 ASP A N 1
ATOM 836 C CA . ASP A 1 102 ? 5.863 8.610 11.556 1.00 91.62 102 ASP A CA 1
ATOM 837 C C . ASP A 1 102 ? 5.266 9.528 10.479 1.00 91.62 102 ASP A C 1
ATOM 839 O O . ASP A 1 102 ? 5.798 10.609 10.199 1.00 91.62 102 ASP A O 1
ATOM 843 N N . ILE A 1 103 ? 4.128 9.126 9.910 1.00 93.62 103 ILE A N 1
ATOM 844 C CA . ILE A 1 103 ? 3.353 9.952 8.992 1.00 93.62 103 ILE A CA 1
ATOM 845 C C . ILE A 1 103 ? 2.826 11.237 9.643 1.00 93.62 103 ILE A C 1
ATOM 847 O O . ILE A 1 103 ? 2.320 11.254 10.766 1.00 93.62 103 ILE A O 1
ATOM 851 N N . VAL A 1 104 ? 2.860 12.328 8.876 1.00 93.75 104 VAL A N 1
ATOM 852 C CA . VAL A 1 104 ? 2.183 13.582 9.212 1.00 93.75 104 VAL A CA 1
ATOM 853 C C . VAL A 1 104 ? 0.987 13.761 8.284 1.00 93.75 104 VAL A C 1
ATOM 855 O O . VAL A 1 104 ? 1.130 14.177 7.138 1.00 93.75 104 VAL A O 1
ATOM 858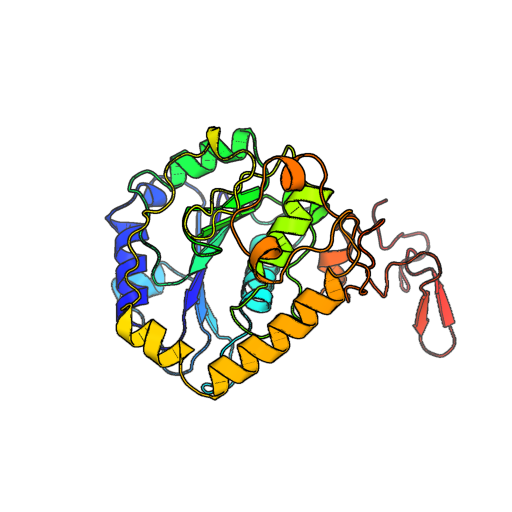 N N . LEU A 1 105 ? -0.198 13.424 8.790 1.00 96.06 105 LEU A N 1
ATOM 859 C CA . LEU A 1 105 ? -1.460 13.525 8.053 1.00 96.06 105 LEU A CA 1
ATOM 860 C C . LEU A 1 105 ? -1.918 14.981 7.890 1.00 96.06 105 LEU A C 1
ATOM 862 O O . LEU A 1 105 ? -1.775 15.793 8.813 1.00 96.06 105 LEU A O 1
ATOM 866 N N . ASP A 1 106 ? -2.508 15.272 6.729 1.00 97.06 106 ASP A N 1
ATOM 867 C CA . ASP A 1 106 ? -3.301 16.483 6.504 1.00 97.06 106 ASP A CA 1
ATOM 868 C C . ASP A 1 106 ? -4.576 16.448 7.362 1.00 97.06 106 ASP A C 1
ATOM 870 O O . ASP A 1 106 ? -5.148 15.384 7.598 1.00 97.06 106 ASP A O 1
ATOM 874 N N . ALA A 1 107 ? -5.059 17.606 7.815 1.00 97.31 107 ALA A N 1
ATOM 875 C CA . ALA A 1 107 ? -6.242 17.668 8.674 1.00 97.31 107 ALA A CA 1
ATOM 876 C C . ALA A 1 107 ? -7.512 17.106 8.001 1.00 97.31 107 ALA A C 1
ATOM 878 O O . ALA A 1 107 ? -8.384 16.603 8.700 1.00 97.31 107 ALA A O 1
ATOM 879 N N . ASN A 1 108 ? -7.609 17.158 6.666 1.00 98.06 108 ASN A N 1
ATOM 880 C CA . ASN A 1 108 ? -8.761 16.684 5.886 1.00 98.06 108 ASN A CA 1
ATOM 881 C C . ASN A 1 108 ? -8.448 15.427 5.053 1.00 98.06 108 ASN A C 1
ATOM 883 O O . ASN A 1 108 ? -9.096 15.168 4.028 1.00 98.06 108 ASN A O 1
ATOM 887 N N . TRP A 1 109 ? -7.409 14.676 5.431 1.00 98.38 109 TRP A N 1
ATOM 888 C CA . TRP A 1 109 ? -6.902 13.566 4.628 1.00 98.38 109 TRP A CA 1
ATOM 889 C C . TRP A 1 109 ? -7.969 12.499 4.352 1.00 98.38 109 TRP A C 1
ATOM 891 O O . TRP A 1 109 ? -7.995 11.945 3.252 1.00 98.38 109 TRP A O 1
ATOM 901 N N . SER A 1 110 ? -8.873 12.225 5.299 1.00 98.31 110 SER A N 1
ATOM 902 C CA . SER A 1 110 ? -9.832 11.123 5.182 1.00 98.31 110 SER A CA 1
ATOM 903 C C . SER A 1 110 ? -10.900 11.433 4.138 1.00 98.31 110 SER A C 1
ATOM 905 O O . SER A 1 110 ? -11.174 10.613 3.258 1.00 98.31 110 SER A O 1
ATOM 907 N N . HIS A 1 111 ? -11.475 12.639 4.165 1.00 98.50 111 HIS A N 1
ATOM 908 C CA . HIS A 1 111 ? -12.419 13.074 3.136 1.00 98.50 111 HIS A CA 1
ATOM 909 C C . HIS A 1 111 ? -11.747 13.216 1.771 1.00 98.50 111 HIS A C 1
ATOM 911 O O . HIS A 1 111 ? -12.343 12.859 0.751 1.00 98.50 111 HIS A O 1
ATOM 917 N N . ASN A 1 112 ? -10.510 13.716 1.730 1.00 98.75 112 ASN A N 1
ATOM 918 C CA . ASN A 1 112 ? -9.737 13.798 0.494 1.00 98.75 112 ASN A CA 1
ATOM 919 C C . ASN A 1 112 ? -9.492 12.406 -0.097 1.00 98.75 112 ASN A C 1
ATOM 921 O O . ASN A 1 112 ? -9.705 12.201 -1.293 1.00 98.75 112 ASN A O 1
ATOM 925 N N . LEU A 1 113 ? -9.151 11.427 0.740 1.00 98.75 113 LEU A N 1
ATOM 926 C CA . LEU A 1 113 ? -8.983 10.043 0.325 1.00 98.75 113 LEU A CA 1
ATOM 927 C C . LEU A 1 113 ? -10.278 9.459 -0.256 1.00 98.75 113 LEU A C 1
ATOM 929 O O . LEU A 1 113 ? -10.257 8.846 -1.325 1.00 98.75 113 LEU A O 1
ATOM 933 N N . LEU A 1 114 ? -11.417 9.686 0.404 1.00 98.56 114 LEU A N 1
ATOM 934 C CA . LEU A 1 114 ? -12.719 9.235 -0.093 1.00 98.56 114 LEU A CA 1
ATOM 935 C C . LEU A 1 114 ? -13.068 9.858 -1.452 1.00 98.56 114 LEU A C 1
ATOM 937 O O . LEU A 1 114 ? -13.570 9.147 -2.324 1.00 98.56 114 LEU A O 1
ATOM 941 N N . LYS A 1 115 ? -12.767 11.148 -1.658 1.00 98.69 115 LYS A N 1
ATOM 942 C CA . LYS A 1 115 ? -12.939 11.833 -2.952 1.00 98.69 115 LYS A CA 1
ATOM 943 C C . LYS A 1 115 ? -12.053 11.222 -4.035 1.00 98.69 115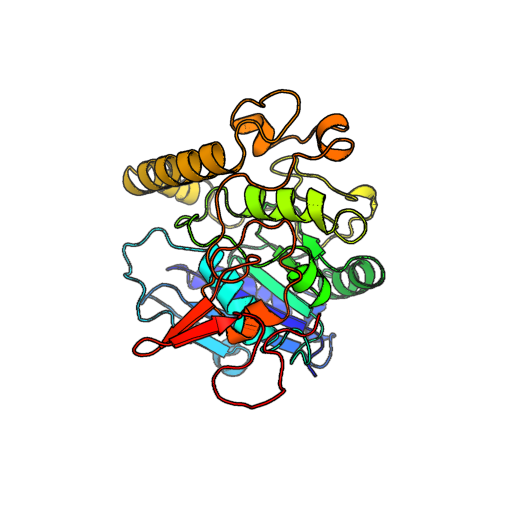 LYS A C 1
ATOM 945 O O . LYS A 1 115 ? -12.553 10.891 -5.105 1.00 98.69 115 LYS A O 1
ATOM 950 N N . LEU A 1 116 ? -10.766 11.006 -3.755 1.00 98.81 116 LEU A N 1
ATOM 951 C CA . LEU A 1 116 ? -9.842 10.369 -4.702 1.00 98.81 116 LEU A CA 1
ATOM 952 C C . LEU A 1 116 ? -10.338 8.975 -5.102 1.00 98.81 116 LEU A C 1
ATOM 954 O O . LEU A 1 116 ? -10.329 8.623 -6.284 1.00 98.81 116 LEU A O 1
ATOM 958 N N . HIS A 1 117 ? -10.863 8.214 -4.140 1.00 98.75 117 HIS A N 1
ATOM 959 C CA . HIS A 1 117 ? -11.410 6.888 -4.392 1.00 98.75 117 HIS A CA 1
ATOM 960 C C . HIS A 1 117 ? -12.714 6.862 -5.202 1.00 98.75 117 HIS A C 1
ATOM 962 O O . HIS A 1 117 ? -13.136 5.791 -5.635 1.00 98.75 117 HIS A O 1
ATOM 968 N N . GLN A 1 118 ? -13.346 8.006 -5.481 1.00 98.31 118 GLN A N 1
ATOM 969 C CA . GLN A 1 118 ? -14.429 8.067 -6.470 1.00 98.31 118 GLN A CA 1
ATOM 970 C C . GLN A 1 118 ? -13.911 7.808 -7.894 1.00 98.31 118 GLN A C 1
ATOM 972 O O . GLN A 1 118 ? -14.644 7.270 -8.722 1.00 98.31 118 GLN A O 1
ATOM 977 N N . LYS A 1 119 ? -12.643 8.143 -8.173 1.00 98.56 119 LYS A N 1
ATOM 978 C CA . LYS A 1 119 ? -11.996 7.953 -9.481 1.00 98.56 119 LYS A CA 1
ATOM 979 C C . LYS A 1 119 ? -11.000 6.790 -9.485 1.00 98.56 119 LYS A C 1
ATOM 981 O O . LYS A 1 119 ? -10.978 6.009 -10.442 1.00 98.56 119 LYS A O 1
ATOM 986 N N . TYR A 1 120 ? -10.208 6.670 -8.422 1.00 98.88 120 TYR A N 1
ATOM 987 C CA . TYR A 1 120 ? -9.055 5.777 -8.327 1.00 98.88 120 TYR A CA 1
ATOM 988 C C . TYR A 1 120 ? -9.307 4.589 -7.393 1.00 98.88 120 TYR A C 1
ATOM 990 O O . TYR A 1 120 ? -9.990 4.695 -6.378 1.00 98.88 120 TYR A O 1
ATOM 998 N N . THR A 1 121 ? -8.734 3.432 -7.705 1.00 98.88 121 THR A N 1
ATOM 999 C CA . THR A 1 121 ? -8.761 2.244 -6.836 1.00 98.88 121 THR A CA 1
ATOM 1000 C C . THR A 1 121 ? -7.475 2.111 -6.024 1.00 98.88 121 THR A C 1
ATOM 1002 O O . THR A 1 121 ? -7.484 1.445 -4.994 1.00 98.88 121 THR A O 1
ATOM 1005 N N . PHE A 1 122 ? -6.397 2.777 -6.444 1.00 98.88 122 PHE A N 1
ATOM 1006 C CA . PHE A 1 122 ? -5.102 2.816 -5.766 1.00 98.88 122 PHE A CA 1
ATOM 1007 C C . PHE A 1 122 ? -4.630 4.264 -5.613 1.00 98.88 122 PHE A C 1
ATOM 1009 O O . PHE A 1 122 ? -4.638 5.011 -6.592 1.00 98.88 122 PHE A O 1
ATOM 1016 N N . VAL A 1 123 ? -4.256 4.666 -4.400 1.00 98.88 123 VAL A N 1
ATOM 1017 C CA . VAL A 1 123 ? -3.936 6.059 -4.050 1.00 98.88 123 VAL A CA 1
ATOM 1018 C C . VAL A 1 123 ? -2.720 6.085 -3.121 1.00 98.88 123 VAL A C 1
ATOM 1020 O O . VAL A 1 123 ? -2.705 5.359 -2.130 1.00 98.88 123 VAL A O 1
ATOM 1023 N N . THR A 1 124 ? -1.722 6.931 -3.398 1.00 98.38 124 THR A N 1
ATOM 1024 C CA . THR A 1 124 ? -0.543 7.123 -2.527 1.00 98.38 124 THR A CA 1
ATOM 1025 C C . THR A 1 124 ? -0.385 8.578 -2.079 1.00 98.38 124 THR A C 1
ATOM 1027 O O . THR A 1 124 ? -0.822 9.500 -2.771 1.00 98.38 124 THR A O 1
ATOM 1030 N N . GLY A 1 125 ? 0.281 8.780 -0.939 1.00 97.12 125 GLY A N 1
ATOM 1031 C CA . GLY A 1 125 ? 0.721 10.095 -0.455 1.00 97.12 125 GLY A CA 1
ATOM 1032 C C . GLY A 1 125 ? 2.003 10.612 -1.114 1.00 97.12 125 GLY A C 1
ATOM 1033 O O . GLY A 1 125 ? 2.421 10.120 -2.167 1.00 97.12 125 GLY A O 1
ATOM 1034 N N . GLN A 1 126 ? 2.612 11.615 -0.476 1.00 95.12 126 GLN A N 1
ATOM 1035 C CA . GLN A 1 126 ? 3.759 12.387 -0.962 1.00 95.12 126 GLN A CA 1
ATOM 1036 C C . GLN A 1 126 ? 5.120 11.723 -0.742 1.00 95.12 126 GLN A C 1
ATOM 1038 O O . GLN A 1 126 ? 6.063 12.017 -1.486 1.00 95.12 126 GLN A O 1
ATOM 1043 N N . LEU A 1 127 ? 5.229 10.846 0.257 1.00 91.38 127 LEU A N 1
ATOM 1044 C CA . LEU A 1 127 ? 6.489 10.235 0.678 1.00 91.38 127 LEU A CA 1
ATOM 1045 C C . LEU A 1 127 ? 6.446 8.708 0.532 1.00 91.38 127 LEU A C 1
ATOM 1047 O O . LEU A 1 127 ? 6.059 8.002 1.456 1.00 91.38 127 LEU A O 1
ATOM 1051 N N . GLY A 1 128 ? 6.888 8.180 -0.613 1.00 91.19 128 GLY A N 1
ATOM 1052 C CA . GLY A 1 128 ? 7.035 6.734 -0.815 1.00 91.19 128 GLY A CA 1
ATOM 1053 C C . GLY A 1 128 ? 5.756 5.961 -0.489 1.00 91.19 128 GLY A C 1
ATOM 1054 O O . GLY A 1 128 ? 4.700 6.257 -1.045 1.00 91.19 128 GLY A O 1
ATOM 1055 N N . ASP A 1 129 ? 5.864 4.974 0.399 1.00 92.75 129 ASP A N 1
ATOM 1056 C CA . ASP A 1 129 ? 4.761 4.164 0.926 1.00 92.75 129 ASP A CA 1
ATOM 1057 C C . ASP A 1 129 ? 4.299 4.593 2.332 1.00 92.75 129 ASP A C 1
ATOM 1059 O O . ASP A 1 129 ? 3.749 3.783 3.075 1.00 92.75 129 ASP A O 1
ATOM 1063 N N . ASN A 1 130 ? 4.525 5.856 2.715 1.00 93.62 130 ASN A N 1
ATOM 1064 C CA . ASN A 1 130 ? 4.161 6.357 4.042 1.00 93.62 130 ASN A CA 1
ATOM 1065 C C . ASN A 1 130 ? 2.642 6.349 4.280 1.00 93.62 130 ASN A C 1
ATOM 1067 O O . ASN A 1 130 ? 2.197 6.042 5.379 1.00 93.62 130 ASN A O 1
ATOM 1071 N N . ILE A 1 131 ? 1.852 6.623 3.235 1.00 97.56 131 ILE A N 1
ATOM 1072 C CA . ILE A 1 131 ? 0.421 6.309 3.165 1.00 97.56 131 ILE A CA 1
ATOM 1073 C C . ILE A 1 131 ? 0.085 5.728 1.799 1.00 97.56 131 ILE A C 1
ATOM 1075 O O . ILE A 1 131 ? 0.370 6.330 0.758 1.00 97.56 131 ILE A O 1
ATOM 1079 N N . VAL A 1 132 ? -0.550 4.561 1.810 1.00 98.69 132 VAL A N 1
ATOM 1080 C CA . VAL A 1 132 ? -1.032 3.887 0.603 1.00 98.69 132 VAL A CA 1
ATOM 1081 C C . VAL A 1 132 ? -2.431 3.355 0.858 1.00 98.69 132 VAL A C 1
ATOM 1083 O O . VAL A 1 132 ? -2.703 2.791 1.913 1.00 98.69 132 VAL A O 1
ATOM 1086 N N . SER A 1 133 ? -3.329 3.538 -0.100 1.00 98.81 133 SER A N 1
ATOM 1087 C CA . SER A 1 133 ? -4.727 3.161 0.029 1.00 98.81 133 SER A CA 1
ATOM 1088 C C . SER A 1 133 ? -5.213 2.360 -1.168 1.00 98.81 133 SER A C 1
ATOM 1090 O O . SER A 1 133 ? -4.898 2.660 -2.324 1.00 98.81 133 SER A O 1
ATOM 1092 N N . TYR A 1 134 ? -6.015 1.344 -0.871 1.00 98.88 134 TYR A N 1
ATOM 1093 C CA . TYR A 1 134 ? -6.458 0.328 -1.811 1.00 98.88 134 TYR A CA 1
ATOM 1094 C C . TYR A 1 134 ? -7.965 0.168 -1.731 1.00 98.88 134 TYR A C 1
ATOM 1096 O O . TYR A 1 134 ? -8.544 0.119 -0.646 1.00 98.88 134 TYR A O 1
ATOM 1104 N N . ARG A 1 135 ? -8.576 -0.043 -2.890 1.00 98.75 135 ARG A N 1
ATOM 1105 C CA . ARG A 1 135 ? -9.808 -0.816 -3.022 1.00 98.75 135 ARG A CA 1
ATOM 1106 C C . ARG A 1 135 ? -9.482 -2.239 -3.489 1.00 98.75 135 ARG A C 1
ATOM 1108 O O . ARG A 1 135 ? -8.418 -2.434 -4.090 1.00 98.75 135 ARG A O 1
ATOM 1115 N N . PRO A 1 136 ? -10.373 -3.224 -3.279 1.00 98.25 136 PRO A N 1
ATOM 1116 C CA . PRO A 1 136 ? -10.139 -4.604 -3.702 1.00 98.25 136 PRO A CA 1
ATOM 1117 C C . PRO A 1 136 ? -9.745 -4.714 -5.178 1.00 98.25 136 PRO A C 1
ATOM 1119 O O . PRO A 1 136 ? -8.856 -5.488 -5.521 1.00 98.25 136 PRO A O 1
ATOM 1122 N N . GLU A 1 137 ? -10.338 -3.896 -6.052 1.00 98.38 137 GLU A N 1
ATOM 1123 C CA . GLU A 1 137 ? -10.061 -3.909 -7.490 1.00 98.38 137 GLU A CA 1
ATOM 1124 C C . GLU A 1 137 ? -8.600 -3.576 -7.805 1.00 98.38 137 GLU A C 1
ATOM 1126 O O . GLU A 1 137 ? -8.025 -4.171 -8.713 1.00 98.38 137 GLU A O 1
ATOM 1131 N N . ALA A 1 138 ? -7.972 -2.672 -7.045 1.00 98.50 138 ALA A N 1
ATOM 1132 C CA . ALA A 1 138 ? -6.550 -2.391 -7.215 1.00 98.50 138 ALA A CA 1
ATOM 1133 C C . ALA A 1 138 ? -5.702 -3.616 -6.884 1.00 98.50 138 ALA A C 1
ATOM 1135 O O . ALA A 1 138 ? -4.788 -3.937 -7.634 1.00 98.50 138 ALA A O 1
ATOM 1136 N N . VAL A 1 139 ? -6.021 -4.337 -5.808 1.00 97.88 139 VAL A N 1
ATOM 1137 C CA . VAL A 1 139 ? -5.280 -5.549 -5.430 1.00 97.88 139 VAL A CA 1
ATOM 1138 C C . VAL A 1 139 ? -5.463 -6.639 -6.486 1.00 97.88 139 VAL A C 1
ATOM 1140 O O . VAL A 1 139 ? -4.480 -7.246 -6.906 1.00 97.88 139 VAL A O 1
ATOM 1143 N N . LYS A 1 140 ? -6.686 -6.825 -7.005 1.00 96.19 140 LYS A N 1
ATOM 1144 C CA . LYS A 1 140 ? -6.947 -7.765 -8.110 1.00 96.19 140 LYS A CA 1
ATOM 1145 C C . LYS A 1 140 ? -6.136 -7.418 -9.360 1.00 96.19 140 LYS A C 1
ATOM 1147 O O . LYS A 1 140 ? -5.525 -8.294 -9.974 1.00 96.19 140 LYS A O 1
ATOM 1152 N N . LYS A 1 141 ? -6.083 -6.132 -9.722 1.00 96.06 141 LYS A N 1
ATOM 1153 C CA . LYS A 1 141 ? -5.397 -5.642 -10.928 1.00 96.06 141 LYS A CA 1
ATOM 1154 C C . LYS A 1 141 ? -3.883 -5.571 -10.788 1.00 96.06 141 LYS A C 1
ATOM 1156 O O . LYS A 1 141 ? -3.191 -5.948 -11.722 1.00 96.06 141 LYS A O 1
ATOM 1161 N N . ILE A 1 142 ? -3.343 -5.158 -9.649 1.00 96.38 142 ILE A N 1
ATOM 1162 C CA . ILE A 1 142 ? -1.900 -4.931 -9.455 1.00 96.38 142 ILE A CA 1
ATOM 1163 C C . ILE A 1 142 ? -1.201 -6.176 -8.893 1.00 96.38 142 ILE A C 1
ATOM 1165 O O . ILE A 1 142 ? -0.053 -6.465 -9.246 1.00 96.38 142 ILE A O 1
ATOM 1169 N N . GLY A 1 143 ? -1.899 -6.933 -8.049 1.00 94.75 143 GLY A N 1
ATOM 1170 C CA . GLY A 1 143 ? -1.344 -8.007 -7.232 1.00 94.75 143 GLY A CA 1
ATOM 1171 C C . GLY A 1 143 ? -0.903 -7.537 -5.843 1.00 94.75 143 GLY A C 1
ATOM 1172 O O . GLY A 1 143 ? -1.080 -6.379 -5.453 1.00 94.75 143 GLY A O 1
ATOM 1173 N N . MET A 1 144 ? -0.302 -8.456 -5.095 1.00 95.00 144 MET A N 1
ATOM 1174 C CA . MET A 1 144 ? 0.244 -8.212 -3.756 1.00 95.00 144 MET A CA 1
ATOM 1175 C C . MET A 1 144 ? 1.650 -7.591 -3.818 1.00 95.00 144 MET A C 1
ATOM 1177 O O . MET A 1 144 ? 2.225 -7.408 -4.897 1.00 95.00 144 MET A O 1
ATOM 1181 N N . TRP A 1 145 ? 2.199 -7.192 -2.674 1.00 95.12 145 TRP A N 1
ATOM 1182 C CA . TRP A 1 145 ? 3.592 -6.764 -2.564 1.00 95.12 145 TRP A CA 1
ATOM 1183 C C . TRP A 1 145 ? 4.525 -7.968 -2.710 1.00 95.12 145 TRP A C 1
ATOM 1185 O O . TRP A 1 145 ? 4.218 -9.058 -2.236 1.00 95.12 145 TRP A O 1
ATOM 1195 N N . ASP A 1 146 ? 5.657 -7.785 -3.389 1.00 92.94 146 ASP A N 1
ATOM 1196 C CA . ASP A 1 146 ? 6.630 -8.860 -3.587 1.00 92.94 146 ASP A CA 1
ATOM 1197 C C . ASP A 1 146 ? 7.503 -9.011 -2.334 1.00 92.94 146 ASP A C 1
ATOM 1199 O O . ASP A 1 146 ? 8.394 -8.204 -2.074 1.00 92.94 146 ASP A O 1
ATOM 1203 N N . GLU A 1 147 ? 7.243 -10.049 -1.542 1.00 92.75 147 GLU A N 1
ATOM 1204 C CA . GLU A 1 147 ? 7.894 -10.250 -0.240 1.00 92.75 147 GLU A CA 1
ATOM 1205 C C . GLU A 1 147 ? 9.375 -10.613 -0.316 1.00 92.75 147 GLU A C 1
ATOM 1207 O O . GLU A 1 147 ? 10.048 -10.650 0.717 1.00 92.75 147 GLU A O 1
ATOM 1212 N N . ARG A 1 148 ? 9.917 -10.838 -1.521 1.00 89.94 148 ARG A N 1
ATOM 1213 C CA . ARG A 1 148 ? 11.368 -10.961 -1.715 1.00 89.94 148 ARG A CA 1
ATOM 1214 C C . ARG A 1 148 ? 12.083 -9.642 -1.434 1.00 89.94 148 ARG A C 1
ATOM 1216 O O . ARG A 1 148 ? 13.276 -9.649 -1.128 1.00 89.94 148 ARG A O 1
ATOM 1223 N N . PHE A 1 149 ? 11.372 -8.512 -1.482 1.00 90.19 149 PHE A N 1
ATOM 1224 C CA . PHE A 1 149 ? 11.850 -7.254 -0.914 1.00 90.19 149 PHE A CA 1
ATOM 1225 C C . PHE A 1 149 ? 11.788 -7.316 0.618 1.00 90.19 149 PHE A C 1
ATOM 1227 O O . PHE A 1 149 ? 10.912 -6.742 1.256 1.00 90.19 149 PHE A O 1
ATOM 1234 N N . ILE A 1 150 ? 12.747 -8.045 1.192 1.00 85.31 150 ILE A N 1
ATOM 1235 C CA . ILE A 1 150 ? 12.842 -8.351 2.626 1.00 85.31 150 ILE A CA 1
ATOM 1236 C C . ILE A 1 150 ? 13.193 -7.150 3.508 1.00 85.31 150 ILE A C 1
ATOM 1238 O O . ILE A 1 150 ? 13.156 -7.273 4.725 1.00 85.31 150 ILE A O 1
ATOM 1242 N N . THR A 1 151 ? 13.537 -6.009 2.912 1.00 84.25 151 THR A N 1
ATOM 1243 C CA . THR A 1 151 ? 13.811 -4.762 3.631 1.00 84.25 151 THR A CA 1
ATOM 1244 C C . THR A 1 151 ? 12.812 -3.683 3.220 1.00 84.25 151 THR A C 1
ATOM 1246 O O . THR A 1 151 ? 12.103 -3.839 2.221 1.00 84.25 151 THR A O 1
ATOM 1249 N N . PRO A 1 152 ? 12.771 -2.532 3.914 1.00 83.50 152 PRO A N 1
ATOM 1250 C CA . PRO A 1 152 ? 11.944 -1.402 3.498 1.00 83.50 152 PRO A CA 1
ATOM 1251 C C . PRO A 1 152 ? 12.253 -0.855 2.095 1.00 83.50 152 PRO A C 1
ATOM 1253 O O . PRO A 1 152 ? 11.479 -0.046 1.590 1.00 83.50 152 PRO A O 1
ATOM 1256 N N . ALA A 1 153 ? 13.373 -1.246 1.482 1.00 85.69 153 ALA A N 1
ATOM 1257 C CA . ALA A 1 153 ? 13.865 -0.705 0.224 1.00 85.69 153 ALA A CA 1
ATOM 1258 C C . ALA A 1 153 ? 13.176 -1.292 -1.016 1.00 85.69 153 ALA A C 1
ATOM 1260 O O . ALA A 1 153 ? 12.910 -2.490 -1.093 1.00 85.69 153 ALA A O 1
ATOM 1261 N N . ASN A 1 154 ? 13.008 -0.454 -2.046 1.00 90.31 154 ASN A N 1
ATOM 1262 C CA . ASN A 1 154 ? 12.628 -0.788 -3.429 1.00 90.31 154 ASN A CA 1
ATOM 1263 C C . ASN A 1 154 ? 11.254 -1.438 -3.651 1.00 90.31 154 ASN A C 1
ATOM 1265 O O . ASN A 1 154 ? 10.748 -1.385 -4.774 1.00 90.31 154 ASN A O 1
ATOM 1269 N N . LYS A 1 155 ? 10.636 -2.016 -2.619 1.00 93.31 155 LYS A N 1
ATOM 1270 C CA . LYS A 1 155 ? 9.310 -2.642 -2.672 1.00 93.31 155 LYS A CA 1
ATOM 1271 C C . LYS A 1 155 ? 8.256 -1.714 -3.284 1.00 93.31 155 LYS A C 1
ATOM 1273 O O . LYS A 1 155 ? 7.418 -2.162 -4.058 1.00 93.31 155 LYS A O 1
ATOM 1278 N N . GLU A 1 156 ? 8.306 -0.415 -2.982 1.00 94.44 156 GLU A N 1
ATOM 1279 C CA . GLU A 1 156 ? 7.300 0.535 -3.454 1.00 94.44 156 GLU A CA 1
ATOM 1280 C C . GLU A 1 156 ? 7.567 0.962 -4.891 1.00 94.44 156 GLU A C 1
ATOM 1282 O O . GLU A 1 156 ? 6.623 1.077 -5.662 1.00 94.44 156 GLU A O 1
ATOM 1287 N N . ALA A 1 157 ? 8.835 1.048 -5.316 1.00 95.06 157 ALA A N 1
ATOM 1288 C CA . ALA A 1 157 ? 9.142 1.190 -6.738 1.00 95.06 157 ALA A CA 1
ATOM 1289 C C . ALA A 1 157 ? 8.579 0.005 -7.537 1.00 95.06 157 ALA A C 1
ATOM 1291 O O . ALA A 1 157 ? 7.966 0.212 -8.579 1.00 95.06 157 ALA A O 1
ATOM 1292 N N . ASP A 1 158 ? 8.747 -1.223 -7.038 1.00 95.56 158 ASP A N 1
ATOM 1293 C CA . ASP A 1 158 ? 8.210 -2.421 -7.687 1.00 95.56 158 ASP A CA 1
ATOM 1294 C C . ASP A 1 158 ? 6.685 -2.372 -7.801 1.00 95.56 158 ASP A C 1
ATOM 1296 O O . ASP A 1 158 ? 6.133 -2.551 -8.891 1.00 95.56 158 ASP A O 1
ATOM 1300 N N . TYR A 1 159 ? 6.005 -2.111 -6.682 1.00 96.94 159 TYR A N 1
ATOM 1301 C CA . TYR A 1 159 ? 4.549 -2.052 -6.646 1.00 96.94 159 TYR A CA 1
ATOM 1302 C C . TYR A 1 159 ? 4.019 -0.952 -7.570 1.00 96.94 159 TYR A C 1
ATOM 1304 O O . TYR A 1 159 ? 3.065 -1.165 -8.315 1.00 96.94 159 TYR A O 1
ATOM 1312 N N . TYR A 1 160 ? 4.674 0.210 -7.583 1.00 97.94 160 TYR A N 1
ATOM 1313 C CA . TYR A 1 160 ? 4.258 1.361 -8.379 1.00 97.94 160 TYR A CA 1
ATOM 1314 C C . TYR A 1 160 ? 4.466 1.117 -9.874 1.00 97.94 160 TYR A C 1
ATOM 1316 O O . TYR A 1 160 ? 3.608 1.501 -10.668 1.00 97.94 160 TYR A O 1
ATOM 1324 N N . ILE A 1 161 ? 5.549 0.444 -10.284 1.00 97.12 161 ILE A N 1
ATOM 1325 C CA . ILE A 1 161 ? 5.731 0.046 -11.690 1.00 97.12 161 ILE A CA 1
ATOM 1326 C C . ILE A 1 161 ? 4.621 -0.924 -12.102 1.00 97.12 161 ILE A C 1
ATOM 1328 O O . ILE A 1 161 ? 4.028 -0.765 -13.166 1.00 97.12 161 ILE A O 1
ATOM 1332 N N . ARG A 1 162 ? 4.261 -1.893 -11.253 1.00 97.12 162 ARG A N 1
ATOM 1333 C CA . ARG A 1 162 ? 3.129 -2.790 -11.539 1.00 97.12 162 ARG A CA 1
ATOM 1334 C C . ARG A 1 162 ? 1.797 -2.046 -11.596 1.00 97.12 162 ARG A C 1
ATOM 1336 O O . ARG A 1 162 ? 0.984 -2.350 -12.463 1.00 97.12 162 ARG A O 1
ATOM 1343 N N . ALA A 1 163 ? 1.585 -1.050 -10.740 1.00 98.00 163 ALA A N 1
ATOM 1344 C CA . ALA A 1 163 ? 0.413 -0.181 -10.806 1.00 98.00 163 ALA A CA 1
ATOM 1345 C C . ALA A 1 163 ? 0.355 0.597 -12.130 1.00 98.00 163 ALA A C 1
ATOM 1347 O O . ALA A 1 163 ? -0.702 0.663 -12.756 1.00 98.00 163 ALA A O 1
ATOM 1348 N N . LEU A 1 164 ? 1.498 1.107 -12.599 1.00 97.81 164 LEU A N 1
ATOM 1349 C CA . LEU A 1 164 ? 1.636 1.763 -13.898 1.00 97.81 164 LEU A CA 1
ATOM 1350 C C . LEU A 1 164 ? 1.344 0.811 -15.072 1.00 97.81 164 LEU A C 1
ATOM 1352 O O . LEU A 1 164 ? 0.766 1.247 -16.062 1.00 97.81 164 LEU A O 1
ATOM 1356 N N . ILE A 1 165 ? 1.716 -0.468 -14.977 1.00 96.56 165 ILE A N 1
ATOM 1357 C CA . ILE A 1 165 ? 1.484 -1.458 -16.042 1.00 96.56 165 ILE A CA 1
ATOM 1358 C C . ILE A 1 165 ? 0.024 -1.933 -16.053 1.00 96.56 165 ILE A C 1
ATOM 1360 O O . ILE A 1 165 ? -0.611 -1.956 -17.103 1.00 96.56 165 ILE A O 1
ATOM 1364 N N . PHE A 1 166 ? -0.519 -2.317 -14.895 1.00 97.12 166 PHE A N 1
ATOM 1365 C CA . PHE A 1 166 ? -1.772 -3.080 -14.818 1.00 97.12 166 PHE A CA 1
ATOM 1366 C C . PHE A 1 166 ? -2.985 -2.278 -14.337 1.00 97.12 166 PHE A C 1
ATOM 1368 O O . PHE A 1 166 ? -4.116 -2.739 -14.472 1.00 97.12 166 PHE A O 1
ATOM 1375 N N . ASN A 1 167 ? -2.781 -1.092 -13.759 1.00 98.12 167 ASN A N 1
ATOM 1376 C CA . ASN A 1 167 ? -3.851 -0.289 -13.161 1.00 98.12 167 ASN A CA 1
ATOM 1377 C C . ASN A 1 167 ? -3.676 1.213 -13.445 1.00 98.12 167 ASN A C 1
ATOM 1379 O O . ASN A 1 167 ? -4.091 2.044 -12.636 1.00 98.12 167 ASN A O 1
ATOM 1383 N N . LYS A 1 168 ? -3.048 1.568 -14.577 1.00 97.94 168 LYS A N 1
ATOM 1384 C CA . LYS A 1 168 ? -2.603 2.933 -14.908 1.00 97.94 168 LYS A CA 1
ATOM 1385 C C . LYS A 1 168 ? -3.681 3.995 -14.700 1.00 97.94 168 LYS A C 1
ATOM 1387 O O . LYS A 1 168 ? -3.496 4.924 -13.924 1.00 97.94 168 LYS A O 1
ATOM 1392 N N . GLU A 1 169 ? -4.834 3.813 -15.338 1.00 98.25 169 GLU A N 1
ATOM 1393 C CA . GLU A 1 169 ? -5.943 4.782 -15.339 1.00 98.25 169 GLU A CA 1
ATOM 1394 C C . GLU A 1 169 ? -6.722 4.827 -14.014 1.00 98.25 169 GLU A C 1
ATOM 1396 O O . GLU A 1 169 ? -7.545 5.713 -13.786 1.00 98.25 169 GLU A O 1
ATOM 1401 N N . LYS A 1 170 ? -6.489 3.850 -13.132 1.00 98.69 170 LYS A N 1
ATOM 1402 C CA . LYS A 1 170 ? -7.157 3.709 -11.831 1.00 98.69 170 LYS A CA 1
ATOM 1403 C C . LYS A 1 170 ? -6.192 3.844 -10.654 1.00 98.69 170 LYS A C 1
A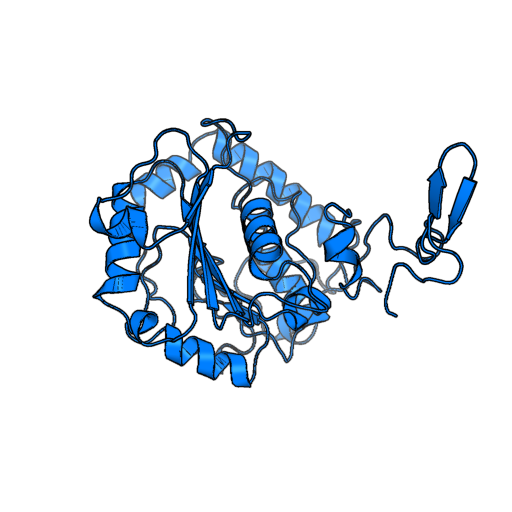TOM 1405 O O . LYS A 1 170 ? -6.594 3.620 -9.513 1.00 98.69 170 LYS A O 1
ATOM 1410 N N . SER A 1 171 ? -4.965 4.287 -10.914 1.00 98.81 171 SER A N 1
ATOM 1411 C CA . SER A 1 171 ? -3.940 4.548 -9.906 1.00 98.81 171 SER A CA 1
ATOM 1412 C C . SER A 1 171 ? -3.587 6.027 -9.864 1.00 98.81 171 SER A C 1
ATOM 1414 O O . SER A 1 171 ? -3.345 6.633 -10.905 1.00 98.81 171 SER A O 1
ATOM 1416 N N . MET A 1 172 ? -3.502 6.587 -8.662 1.00 98.62 172 MET A N 1
ATOM 1417 C CA . MET A 1 172 ? -2.921 7.900 -8.408 1.00 98.62 172 MET A CA 1
ATOM 1418 C C . MET A 1 172 ? -1.712 7.716 -7.492 1.00 98.62 172 MET A C 1
ATOM 1420 O O . MET A 1 172 ? -1.853 7.283 -6.350 1.00 98.62 172 MET A O 1
ATOM 1424 N N . ILE A 1 173 ? -0.524 8.005 -8.019 1.00 98.62 173 ILE A N 1
ATOM 1425 C CA . ILE A 1 173 ? 0.743 7.922 -7.291 1.00 98.62 173 ILE A CA 1
ATOM 1426 C C . ILE A 1 173 ? 1.288 9.340 -7.173 1.00 98.62 173 ILE A C 1
ATOM 1428 O O . ILE A 1 173 ? 1.630 9.956 -8.184 1.00 98.62 173 ILE A O 1
ATOM 1432 N N . ASN A 1 174 ? 1.362 9.848 -5.946 1.00 97.62 174 ASN A N 1
ATOM 1433 C CA . ASN A 1 174 ? 1.801 11.207 -5.635 1.00 97.62 174 ASN A CA 1
ATOM 1434 C C . ASN A 1 174 ? 3.163 11.241 -4.934 1.00 97.62 174 ASN A C 1
ATOM 1436 O O . ASN A 1 174 ? 3.433 12.172 -4.190 1.00 97.62 174 ASN A O 1
ATOM 1440 N N . ASP A 1 175 ? 4.037 10.259 -5.148 1.00 95.69 175 ASP A N 1
ATOM 1441 C CA . ASP A 1 175 ? 5.320 10.175 -4.448 1.00 95.69 175 ASP A CA 1
ATOM 1442 C C . ASP A 1 175 ? 6.332 11.215 -4.966 1.00 95.69 175 ASP A C 1
ATOM 1444 O O . ASP A 1 175 ? 7.240 10.943 -5.764 1.00 95.69 175 ASP A O 1
ATOM 1448 N N . LYS A 1 176 ? 6.143 12.453 -4.508 1.00 93.69 176 LYS A N 1
ATOM 1449 C CA . LYS A 1 176 ? 6.921 13.635 -4.882 1.00 93.69 176 LYS A CA 1
ATOM 1450 C C . LYS A 1 176 ? 8.363 13.540 -4.421 1.00 93.69 176 LYS A C 1
ATOM 1452 O O . LYS A 1 176 ? 9.246 13.999 -5.141 1.00 93.69 176 LYS A O 1
ATOM 1457 N N . VAL A 1 177 ? 8.608 12.935 -3.261 1.00 89.88 177 VAL A N 1
ATOM 1458 C CA . VAL A 1 177 ? 9.954 12.856 -2.679 1.00 89.88 177 VAL A CA 1
ATOM 1459 C C . VAL A 1 177 ? 10.894 12.052 -3.574 1.00 89.88 177 VAL A C 1
ATOM 1461 O O . VAL A 1 177 ? 12.036 12.454 -3.796 1.00 89.88 177 VAL A O 1
ATOM 1464 N N . HIS A 1 178 ? 10.400 10.964 -4.167 1.00 92.31 178 HIS A N 1
ATOM 1465 C CA . HIS A 1 178 ? 11.175 10.174 -5.125 1.00 92.31 178 HIS A CA 1
ATOM 1466 C C . HIS A 1 178 ? 10.931 10.600 -6.579 1.00 92.31 178 HIS A C 1
ATOM 1468 O O . HIS A 1 178 ? 11.677 10.200 -7.472 1.00 92.31 178 HIS A O 1
ATOM 1474 N N . GLY A 1 179 ? 9.914 11.418 -6.851 1.00 94.62 179 GLY A N 1
ATOM 1475 C CA . GLY A 1 179 ? 9.537 11.823 -8.206 1.00 94.62 179 GLY A CA 1
ATOM 1476 C C . GLY A 1 179 ? 8.893 10.687 -9.006 1.00 94.62 179 GLY A C 1
ATOM 1477 O O . GLY A 1 179 ? 9.098 10.595 -10.216 1.00 94.62 179 GLY A O 1
ATOM 1478 N N . ARG A 1 180 ? 8.161 9.794 -8.333 1.00 96.12 180 ARG A N 1
ATOM 1479 C CA . ARG A 1 180 ? 7.360 8.731 -8.955 1.00 96.12 180 ARG A CA 1
ATOM 1480 C C . ARG A 1 180 ? 5.917 9.226 -9.012 1.00 96.12 180 ARG A C 1
ATOM 1482 O O . ARG A 1 180 ? 5.195 9.131 -8.028 1.00 96.12 180 ARG A O 1
ATOM 1489 N N . LEU A 1 181 ? 5.526 9.824 -10.136 1.00 97.56 181 LEU A N 1
ATOM 1490 C CA . LEU A 1 181 ? 4.224 10.479 -10.281 1.00 97.56 181 LEU A CA 1
ATOM 1491 C C . LEU A 1 181 ? 3.384 9.792 -11.361 1.00 97.56 181 LEU A C 1
ATOM 1493 O O . LEU A 1 181 ? 3.844 9.612 -12.487 1.00 97.56 181 LEU A O 1
ATOM 1497 N N . LEU A 1 182 ? 2.140 9.450 -11.032 1.00 98.44 182 LEU A N 1
ATOM 1498 C CA . LEU A 1 182 ? 1.146 8.910 -11.961 1.00 98.44 182 LEU A CA 1
ATOM 1499 C C . LEU A 1 182 ? -0.211 9.522 -11.628 1.00 98.44 182 LEU A C 1
ATOM 1501 O O . LEU A 1 182 ? -0.674 9.396 -10.500 1.00 98.44 182 LEU A O 1
ATOM 1505 N N . ASN A 1 183 ? -0.833 10.207 -12.591 1.00 98.44 183 ASN A N 1
ATOM 1506 C CA . ASN A 1 183 ? -2.097 10.930 -12.393 1.00 98.44 183 ASN A CA 1
ATOM 1507 C C . ASN A 1 183 ? -2.083 11.931 -11.215 1.00 98.44 183 ASN A C 1
ATOM 1509 O O . ASN A 1 183 ? -3.125 12.330 -10.705 1.00 98.44 183 ASN A O 1
ATOM 1513 N N . ALA A 1 184 ? -0.893 12.384 -10.804 1.00 97.06 184 ALA A N 1
ATOM 1514 C CA . ALA A 1 184 ? -0.692 13.235 -9.630 1.00 97.06 184 ALA A CA 1
ATOM 1515 C C . ALA A 1 184 ? -1.262 14.659 -9.777 1.00 97.06 184 ALA A C 1
ATOM 1517 O O . ALA A 1 184 ? -1.324 15.396 -8.799 1.00 97.06 184 ALA A O 1
ATOM 1518 N N . HIS A 1 185 ? -1.694 15.055 -10.979 1.00 97.19 185 HIS A N 1
ATOM 1519 C CA . HIS A 1 185 ? -2.394 16.325 -11.195 1.00 97.19 185 HIS A CA 1
ATOM 1520 C C . HIS A 1 185 ? -3.754 16.377 -10.480 1.00 97.19 185 HIS A C 1
ATOM 1522 O O . HIS A 1 185 ? -4.232 17.467 -10.184 1.00 97.19 185 HIS A O 1
ATOM 1528 N N . ASP A 1 186 ? -4.336 15.218 -10.157 1.00 98.00 186 ASP A N 1
ATOM 1529 C CA . ASP A 1 186 ? -5.578 15.104 -9.385 1.00 98.00 186 ASP A CA 1
ATOM 1530 C C . ASP A 1 186 ? -5.345 14.965 -7.873 1.00 98.00 186 ASP A C 1
ATOM 1532 O O . ASP A 1 186 ? -6.300 14.776 -7.117 1.00 98.00 186 ASP A O 1
ATOM 1536 N N . ALA A 1 187 ? -4.090 14.978 -7.416 1.00 97.56 187 ALA A N 1
ATOM 1537 C CA . ALA A 1 187 ? -3.773 14.687 -6.027 1.00 97.56 187 ALA A CA 1
ATOM 1538 C C . ALA A 1 187 ? -4.415 15.708 -5.076 1.00 97.56 187 ALA A C 1
ATOM 1540 O O . ALA A 1 187 ? -4.275 16.921 -5.239 1.00 97.56 187 ALA A O 1
ATOM 1541 N N . LEU A 1 188 ? -5.067 15.192 -4.036 1.00 98.06 188 LEU A N 1
ATOM 1542 C CA . LEU A 1 188 ? -5.513 15.969 -2.885 1.00 98.06 188 LEU A CA 1
ATOM 1543 C C . LEU A 1 188 ? -4.549 15.743 -1.708 1.00 98.06 188 LEU A C 1
ATOM 1545 O O . LEU A 1 188 ? -3.896 14.696 -1.662 1.00 98.06 188 LEU A O 1
ATOM 1549 N N . PRO A 1 189 ? -4.445 16.686 -0.756 1.00 96.88 189 PRO A N 1
ATOM 1550 C CA . PRO A 1 189 ? -3.606 16.516 0.427 1.00 96.88 189 PRO A CA 1
ATOM 1551 C C . PRO A 1 189 ? -4.040 15.301 1.259 1.00 96.88 189 PRO A C 1
ATOM 1553 O O . PRO A 1 189 ? -5.198 15.213 1.670 1.00 96.88 189 PRO A O 1
ATOM 1556 N N . LEU A 1 190 ? -3.107 14.375 1.493 1.00 97.56 190 LEU A N 1
ATOM 1557 C CA . LEU A 1 190 ? -3.278 13.226 2.392 1.00 97.56 190 LEU A CA 1
ATOM 1558 C C . LEU A 1 190 ? -2.278 13.297 3.547 1.00 97.56 190 LEU A C 1
ATOM 1560 O O . LEU A 1 190 ? -2.618 13.118 4.710 1.00 97.56 190 LEU A O 1
ATOM 1564 N N . ASP A 1 191 ? -1.037 13.599 3.202 1.00 94.94 191 ASP A N 1
ATOM 1565 C CA . ASP A 1 191 ? 0.100 13.765 4.087 1.00 94.94 191 ASP A CA 1
ATOM 1566 C C . ASP A 1 191 ? 0.855 15.049 3.735 1.00 94.94 191 ASP A C 1
ATOM 1568 O O . ASP A 1 191 ? 0.647 15.651 2.675 1.00 94.94 191 ASP A O 1
ATOM 1572 N N . THR A 1 192 ? 1.746 15.474 4.623 1.00 85.94 192 THR A N 1
ATOM 1573 C CA . THR A 1 192 ? 2.702 16.551 4.357 1.00 85.94 192 THR A CA 1
ATOM 1574 C C . THR A 1 192 ? 4.067 15.968 3.987 1.00 85.94 192 THR A C 1
ATOM 1576 O O . THR A 1 192 ? 4.342 14.787 4.182 1.00 85.94 192 THR A O 1
ATOM 1579 N N . SER A 1 193 ? 4.955 16.801 3.441 1.00 74.12 193 SER A N 1
ATOM 1580 C CA . SER A 1 193 ? 6.357 16.415 3.232 1.00 74.12 193 SER A CA 1
ATOM 1581 C C . SER A 1 193 ? 7.179 16.426 4.525 1.00 74.12 193 SER A C 1
ATOM 1583 O O . SER A 1 193 ? 8.386 16.196 4.474 1.00 74.12 193 SER A O 1
ATOM 1585 N N . GLU A 1 194 ? 6.571 16.763 5.667 1.00 75.88 194 GLU A N 1
ATOM 1586 C CA . GLU A 1 194 ? 7.267 16.751 6.947 1.00 75.88 194 GLU A CA 1
ATOM 1587 C C . GLU A 1 194 ? 7.556 15.310 7.359 1.00 75.88 194 GLU A C 1
ATOM 1589 O O . GLU A 1 194 ? 6.664 14.467 7.434 1.00 75.88 194 GLU A O 1
ATOM 1594 N N . TYR A 1 195 ? 8.822 15.041 7.658 1.00 67.75 195 TYR A N 1
ATOM 1595 C CA . TYR A 1 195 ? 9.268 13.764 8.189 1.00 67.75 195 TYR A CA 1
ATOM 1596 C C . TYR A 1 195 ? 9.538 13.912 9.686 1.00 67.75 195 TYR A C 1
ATOM 1598 O O . TYR A 1 195 ? 10.405 14.688 10.089 1.00 67.75 195 TYR A O 1
ATOM 1606 N N . ARG A 1 196 ? 8.809 13.164 10.523 1.00 68.62 196 ARG A N 1
ATOM 1607 C CA . ARG A 1 196 ? 9.004 13.147 11.989 1.00 68.62 196 ARG A CA 1
ATOM 1608 C C . ARG A 1 196 ? 9.923 12.027 12.462 1.00 68.62 196 ARG A C 1
ATOM 1610 O O . ARG A 1 196 ? 10.060 11.785 13.658 1.00 68.62 196 ARG A O 1
ATOM 1617 N N . GLY A 1 197 ? 10.567 11.334 11.531 1.00 61.53 197 GLY A N 1
ATOM 1618 C CA . GLY A 1 197 ? 11.334 10.143 11.843 1.00 61.53 197 GLY A CA 1
ATOM 1619 C C . GLY A 1 197 ? 12.708 10.370 12.484 1.00 61.53 197 GLY A C 1
ATOM 1620 O O . GLY A 1 197 ? 13.412 9.386 12.671 1.00 61.53 197 GLY A O 1
ATOM 1621 N N . ASP A 1 198 ? 13.071 11.622 12.801 1.00 66.19 198 ASP A N 1
ATOM 1622 C CA . ASP A 1 198 ? 14.447 12.069 13.068 1.00 66.19 198 ASP A CA 1
ATOM 1623 C C . ASP A 1 198 ? 15.369 11.719 11.885 1.00 66.19 198 ASP A C 1
ATOM 1625 O O . ASP A 1 198 ? 15.783 10.577 11.680 1.00 66.19 198 ASP A O 1
ATOM 1629 N N . GLU A 1 199 ? 15.660 12.714 11.042 1.00 67.00 199 GLU A N 1
ATOM 1630 C CA . GLU A 1 199 ? 16.476 12.503 9.844 1.00 67.00 199 GLU A CA 1
ATOM 1631 C C . GLU A 1 199 ? 17.868 11.955 10.188 1.00 67.00 199 GLU A C 1
ATOM 1633 O O . GLU A 1 199 ? 18.395 11.131 9.439 1.00 67.00 199 GLU A O 1
ATOM 1638 N N . GLN A 1 200 ? 18.447 12.361 11.322 1.00 73.06 200 GLN A N 1
ATOM 1639 C CA . GLN A 1 200 ? 19.754 11.877 11.745 1.00 73.06 200 GLN A CA 1
ATOM 1640 C C . GLN A 1 200 ? 19.665 10.413 12.171 1.00 73.06 200 GLN A C 1
ATOM 1642 O O . GLN A 1 200 ? 20.402 9.591 11.632 1.00 73.06 200 GLN A O 1
ATOM 1647 N N . ALA A 1 201 ? 18.700 10.055 13.023 1.00 68.44 201 ALA A N 1
ATOM 1648 C CA . ALA A 1 201 ? 18.480 8.661 13.412 1.00 68.44 201 ALA A CA 1
ATOM 1649 C C . ALA A 1 201 ? 18.207 7.759 12.196 1.00 68.44 201 ALA A C 1
ATOM 1651 O O . ALA A 1 201 ? 18.742 6.654 12.090 1.00 68.44 201 ALA A O 1
ATOM 1652 N N . TRP A 1 202 ? 17.426 8.237 11.223 1.00 65.81 202 TRP A N 1
ATOM 1653 C CA . TRP A 1 202 ? 17.191 7.517 9.972 1.00 65.81 202 TRP A CA 1
ATOM 1654 C C . TRP A 1 202 ? 18.463 7.360 9.133 1.00 65.81 202 TRP A C 1
ATOM 1656 O O . TRP A 1 202 ? 18.712 6.282 8.585 1.00 65.81 202 TRP A O 1
ATOM 1666 N N . ARG A 1 203 ? 19.286 8.411 9.025 1.00 67.75 203 ARG A N 1
ATOM 1667 C CA . ARG A 1 203 ? 20.584 8.357 8.334 1.00 67.75 203 ARG A CA 1
ATOM 1668 C C . ARG A 1 203 ? 21.530 7.384 9.032 1.00 67.75 203 ARG A C 1
ATOM 1670 O O . ARG A 1 203 ? 22.202 6.616 8.348 1.00 67.75 203 ARG A O 1
ATOM 1677 N N . ASP A 1 204 ? 21.531 7.342 10.355 1.00 72.88 204 ASP A N 1
ATOM 1678 C CA . ASP A 1 204 ? 22.362 6.431 11.142 1.00 72.88 204 ASP A CA 1
ATOM 1679 C C . ASP A 1 204 ? 21.918 4.971 10.943 1.00 72.88 204 ASP A C 1
ATOM 1681 O O . ASP A 1 204 ? 22.737 4.098 10.646 1.00 72.88 204 ASP A O 1
ATOM 1685 N N . ILE A 1 205 ? 20.605 4.706 10.951 1.00 68.75 205 ILE A N 1
ATOM 1686 C CA . ILE A 1 205 ? 20.044 3.384 10.619 1.00 68.75 205 ILE A CA 1
ATOM 1687 C C . ILE A 1 205 ? 20.404 2.978 9.186 1.00 68.75 205 ILE A C 1
ATOM 1689 O O . ILE A 1 205 ? 20.719 1.819 8.932 1.00 68.75 205 ILE A O 1
ATOM 1693 N N . LYS A 1 206 ? 20.370 3.908 8.226 1.00 65.56 206 LYS A N 1
ATOM 1694 C CA . LYS A 1 206 ? 20.711 3.621 6.822 1.00 65.56 206 LYS A CA 1
ATOM 1695 C C . LYS A 1 206 ? 22.201 3.482 6.545 1.00 65.56 206 LYS A C 1
ATOM 1697 O O . LYS A 1 206 ? 22.567 2.897 5.526 1.00 65.56 206 LYS A O 1
ATOM 1702 N N . THR A 1 207 ? 23.053 4.036 7.398 1.00 69.75 207 THR A N 1
ATOM 1703 C CA . THR A 1 207 ? 24.508 3.947 7.242 1.00 69.75 207 THR A CA 1
ATOM 1704 C C . THR A 1 207 ? 25.105 2.744 7.965 1.00 69.75 207 THR A C 1
ATOM 1706 O O . THR A 1 207 ? 26.229 2.365 7.630 1.00 69.75 207 THR A O 1
ATOM 1709 N N . ASN A 1 208 ? 24.360 2.098 8.873 1.00 76.94 208 ASN A N 1
ATOM 1710 C CA . ASN A 1 208 ? 24.804 0.855 9.497 1.00 76.94 208 ASN A CA 1
ATOM 1711 C C . ASN A 1 208 ? 24.981 -0.278 8.460 1.00 76.94 208 ASN A C 1
ATOM 1713 O O . ASN A 1 208 ? 24.344 -0.307 7.403 1.00 76.94 208 ASN A O 1
ATOM 1717 N N . GLU A 1 209 ? 25.901 -1.198 8.747 1.00 80.06 209 GLU A N 1
ATOM 1718 C CA . GLU A 1 209 ? 26.328 -2.244 7.809 1.00 80.06 209 GLU A CA 1
ATOM 1719 C C . GLU A 1 209 ? 25.179 -3.181 7.410 1.00 80.06 209 GLU A C 1
ATOM 1721 O O . GLU A 1 209 ? 24.958 -3.405 6.221 1.00 80.06 209 GLU A O 1
ATOM 1726 N N . ILE A 1 210 ? 24.371 -3.614 8.382 1.00 76.06 210 ILE A N 1
ATOM 1727 C CA . ILE A 1 210 ? 23.224 -4.514 8.178 1.00 76.06 210 ILE A CA 1
ATOM 1728 C C . ILE A 1 210 ? 22.209 -3.905 7.201 1.00 76.06 210 ILE A C 1
ATOM 1730 O O . ILE A 1 210 ? 21.731 -4.563 6.276 1.00 76.06 210 ILE A O 1
ATOM 1734 N N . SER A 1 211 ? 21.893 -2.621 7.369 1.00 75.06 211 SER A N 1
ATOM 1735 C CA . SER A 1 211 ? 21.002 -1.898 6.469 1.00 75.06 211 SER A CA 1
ATOM 1736 C C . SER A 1 211 ? 21.607 -1.851 5.072 1.00 75.06 211 SER A C 1
ATOM 1738 O O . SER A 1 211 ? 20.943 -2.232 4.109 1.00 75.06 211 SER A O 1
ATOM 1740 N N . ARG A 1 212 ? 22.887 -1.482 4.936 1.00 79.38 212 ARG A N 1
ATOM 1741 C CA . ARG A 1 212 ? 23.570 -1.438 3.632 1.00 79.38 212 ARG A CA 1
ATOM 1742 C C . ARG A 1 212 ? 23.546 -2.783 2.903 1.00 79.38 212 ARG A C 1
ATOM 1744 O O . ARG A 1 212 ? 23.293 -2.796 1.697 1.00 79.38 212 ARG A O 1
ATOM 1751 N N . GLU A 1 213 ? 23.762 -3.891 3.604 1.00 80.75 213 GLU A N 1
ATOM 1752 C CA . GLU A 1 213 ? 23.653 -5.242 3.039 1.00 80.75 213 GLU A CA 1
ATOM 1753 C C . GLU A 1 213 ? 22.223 -5.558 2.585 1.00 80.75 213 GLU A C 1
ATOM 1755 O O . GLU A 1 213 ? 22.003 -6.011 1.457 1.00 80.75 213 GLU A O 1
ATOM 1760 N N . GLY A 1 214 ? 21.231 -5.225 3.410 1.00 79.19 214 GLY A N 1
ATOM 1761 C CA . GLY A 1 214 ? 19.821 -5.364 3.066 1.00 79.19 214 GLY A CA 1
ATOM 1762 C C . GLY A 1 214 ? 19.408 -4.539 1.835 1.00 79.19 214 GLY A C 1
ATOM 1763 O O . GLY A 1 214 ? 18.670 -5.011 0.960 1.00 79.19 214 GLY A O 1
ATOM 1764 N N . TRP A 1 215 ? 19.928 -3.316 1.710 1.00 80.56 215 TRP A N 1
ATOM 1765 C CA . TRP A 1 215 ? 19.778 -2.477 0.518 1.00 80.56 215 TRP A CA 1
ATOM 1766 C C . TRP A 1 215 ? 20.460 -3.103 -0.704 1.00 80.56 215 TRP A C 1
ATOM 1768 O O . TRP A 1 215 ? 19.886 -3.094 -1.794 1.00 80.56 215 TRP A O 1
ATOM 1778 N N . TYR A 1 216 ? 21.654 -3.682 -0.555 1.00 83.88 216 TYR A N 1
ATOM 1779 C CA . TYR A 1 216 ? 22.343 -4.361 -1.653 1.00 83.88 216 TYR A CA 1
ATOM 1780 C C . TYR A 1 216 ? 21.534 -5.558 -2.172 1.00 83.88 216 TYR A C 1
ATOM 1782 O O . TYR A 1 216 ? 21.291 -5.662 -3.376 1.00 83.88 216 TYR A O 1
ATOM 1790 N N . HIS A 1 217 ? 21.037 -6.410 -1.272 1.00 83.62 217 HIS A N 1
ATOM 1791 C CA . HIS A 1 217 ? 20.237 -7.584 -1.628 1.00 83.62 217 HIS A CA 1
ATOM 1792 C C . HIS A 1 217 ? 18.944 -7.208 -2.375 1.00 83.62 217 HIS A C 1
ATOM 1794 O O . HIS A 1 217 ? 18.660 -7.723 -3.460 1.00 83.62 217 HIS A O 1
ATOM 1800 N N . THR A 1 218 ? 18.185 -6.243 -1.852 1.00 86.94 218 THR A N 1
ATOM 1801 C CA . THR A 1 218 ? 16.951 -5.763 -2.502 1.00 86.94 218 THR A CA 1
ATOM 1802 C C . THR A 1 218 ? 17.207 -5.053 -3.830 1.00 86.94 218 THR A C 1
ATOM 1804 O O . THR A 1 218 ? 16.378 -5.133 -4.737 1.00 86.94 218 THR A O 1
ATOM 1807 N N . SER A 1 219 ? 18.360 -4.397 -3.992 1.00 88.38 219 SER A N 1
ATOM 1808 C CA . SER A 1 219 ? 18.773 -3.796 -5.269 1.00 88.38 219 SER A CA 1
ATOM 1809 C C . SER A 1 219 ? 19.003 -4.853 -6.347 1.00 88.38 219 SER A C 1
ATOM 1811 O O . SER A 1 219 ? 18.600 -4.653 -7.493 1.00 88.38 219 SER A O 1
ATOM 1813 N N . GLN A 1 220 ? 19.612 -5.990 -5.987 1.00 87.94 220 GLN A N 1
ATOM 1814 C CA . GLN A 1 220 ? 19.818 -7.106 -6.911 1.00 87.94 220 GLN A CA 1
ATOM 1815 C C . GLN A 1 220 ? 18.481 -7.684 -7.366 1.00 87.94 220 GLN A C 1
ATOM 1817 O O . GLN A 1 220 ? 18.251 -7.793 -8.567 1.00 87.94 220 GLN A O 1
ATOM 1822 N N . ILE A 1 221 ? 17.570 -7.982 -6.433 1.00 89.19 221 ILE A N 1
ATOM 1823 C CA . ILE A 1 221 ? 16.231 -8.494 -6.768 1.00 89.19 221 ILE A CA 1
ATOM 1824 C C . ILE A 1 221 ? 15.514 -7.534 -7.715 1.00 89.19 221 ILE A C 1
ATOM 1826 O O . ILE A 1 221 ? 15.009 -7.957 -8.755 1.00 89.19 221 ILE A O 1
ATOM 1830 N N . PHE A 1 222 ? 15.526 -6.239 -7.390 1.00 91.94 222 PHE A N 1
ATOM 1831 C CA . PHE A 1 222 ? 14.908 -5.218 -8.225 1.00 91.94 222 PHE A CA 1
ATOM 1832 C C . PHE A 1 222 ? 15.504 -5.207 -9.638 1.00 91.94 222 PHE A C 1
ATOM 1834 O O . PHE A 1 222 ? 14.774 -5.255 -10.628 1.00 91.94 222 PHE A O 1
ATOM 1841 N N . TYR A 1 223 ? 16.836 -5.176 -9.739 1.00 90.50 223 TYR A N 1
ATOM 1842 C CA . TYR A 1 223 ? 17.535 -5.186 -11.019 1.00 90.50 223 TYR A CA 1
ATOM 1843 C C . TYR A 1 223 ? 17.199 -6.440 -11.829 1.00 90.50 223 TYR A C 1
ATOM 1845 O O . TYR A 1 223 ? 16.833 -6.327 -12.992 1.00 90.50 223 TYR A O 1
ATOM 1853 N N . TRP A 1 224 ? 17.261 -7.629 -11.232 1.00 89.38 224 TRP A N 1
ATOM 1854 C CA . TRP A 1 224 ? 16.934 -8.879 -11.918 1.00 89.38 224 TRP A CA 1
ATOM 1855 C C . TRP A 1 224 ? 15.488 -8.930 -12.400 1.00 89.38 224 TRP A C 1
ATOM 1857 O O . TRP A 1 224 ? 15.239 -9.433 -13.494 1.00 89.38 224 TRP A O 1
ATOM 1867 N N . LYS A 1 225 ? 14.556 -8.386 -11.614 1.00 91.19 225 LYS A N 1
ATOM 1868 C CA . LYS A 1 225 ? 13.131 -8.349 -11.944 1.00 91.19 225 LYS A CA 1
ATOM 1869 C C . LYS A 1 225 ? 12.821 -7.445 -13.136 1.00 91.19 225 LYS A C 1
ATOM 1871 O O . LYS A 1 225 ? 12.019 -7.831 -13.987 1.00 91.19 225 LYS A O 1
ATOM 1876 N N . TRP A 1 226 ? 13.461 -6.276 -13.198 1.00 92.81 226 TRP A N 1
ATOM 1877 C CA . TRP A 1 226 ? 13.111 -5.213 -14.147 1.00 92.81 226 TRP A CA 1
ATOM 1878 C C . TRP A 1 226 ? 14.121 -5.002 -15.278 1.00 92.81 226 TRP A C 1
ATOM 1880 O O . TRP A 1 226 ? 13.808 -4.308 -16.249 1.00 92.81 226 TRP A O 1
ATOM 1890 N N . LYS A 1 227 ? 15.320 -5.590 -15.220 1.00 91.12 227 LYS A N 1
ATOM 1891 C CA . LYS A 1 227 ? 16.297 -5.453 -16.308 1.00 91.12 227 LYS A CA 1
ATOM 1892 C C . LYS A 1 227 ? 15.711 -5.926 -17.637 1.00 91.12 227 LYS A C 1
ATOM 1894 O O . LYS A 1 227 ? 15.013 -6.932 -17.691 1.00 91.12 227 LYS A O 1
ATOM 1899 N N . ASN A 1 228 ? 16.017 -5.199 -18.706 1.00 91.25 228 ASN A N 1
ATOM 1900 C CA . ASN A 1 228 ? 15.580 -5.476 -20.077 1.00 91.25 228 ASN A CA 1
ATOM 1901 C C . ASN A 1 228 ? 14.052 -5.477 -20.288 1.00 91.25 228 ASN A C 1
ATOM 1903 O O . ASN A 1 228 ? 13.590 -5.866 -21.356 1.00 91.25 228 ASN A O 1
ATOM 1907 N N . THR A 1 229 ? 13.258 -5.029 -19.308 1.00 93.25 229 THR A N 1
ATOM 1908 C CA . THR A 1 229 ? 11.797 -4.916 -19.468 1.00 93.25 229 THR A CA 1
ATOM 1909 C C . THR A 1 229 ? 11.380 -3.606 -20.131 1.00 93.25 229 THR A C 1
ATOM 1911 O O . THR A 1 229 ? 10.267 -3.508 -20.635 1.00 93.25 229 THR A O 1
ATOM 1914 N N . TRP A 1 230 ? 12.259 -2.602 -20.175 1.00 94.31 230 TRP A N 1
ATOM 1915 C CA . TRP A 1 230 ? 11.987 -1.313 -20.806 1.00 94.31 230 TRP A CA 1
ATOM 1916 C C . TRP A 1 230 ? 12.897 -1.071 -22.010 1.00 94.31 230 TRP A C 1
ATOM 1918 O O . TRP A 1 230 ? 14.025 -1.561 -22.045 1.00 94.31 230 TRP A O 1
ATOM 1928 N N . LYS A 1 231 ? 12.409 -0.293 -22.987 1.00 92.19 231 LYS A N 1
ATOM 1929 C CA . LYS A 1 231 ? 13.050 -0.084 -24.302 1.00 92.19 231 LYS A CA 1
ATOM 1930 C C . LYS A 1 231 ? 14.519 0.348 -24.227 1.00 92.19 231 LYS A C 1
ATOM 1932 O O . LYS A 1 231 ? 15.326 -0.082 -25.042 1.00 92.19 231 LYS A O 1
ATOM 1937 N N . THR A 1 232 ? 14.858 1.163 -23.230 1.00 89.62 232 THR A N 1
ATOM 1938 C CA . THR A 1 232 ? 16.224 1.595 -22.937 1.00 89.62 232 THR A CA 1
ATOM 1939 C C . THR A 1 232 ? 16.470 1.330 -21.471 1.00 89.62 232 THR A C 1
ATOM 1941 O O . THR A 1 232 ? 15.800 1.929 -20.641 1.00 89.62 232 THR A O 1
ATOM 1944 N N . GLN A 1 233 ? 17.423 0.465 -21.132 1.00 88.69 233 GLN A N 1
ATOM 1945 C CA . GLN A 1 233 ? 17.706 0.122 -19.741 1.00 88.69 233 GLN A CA 1
ATOM 1946 C C . GLN A 1 233 ? 18.037 1.387 -18.921 1.00 88.69 233 GLN A C 1
ATOM 1948 O O . GLN A 1 233 ? 19.097 1.984 -19.126 1.00 88.69 233 GLN A O 1
ATOM 1953 N N . PRO A 1 234 ? 17.188 1.792 -17.958 1.00 86.50 234 PRO A N 1
ATOM 1954 C CA . PRO A 1 234 ? 17.528 2.853 -17.029 1.00 86.50 234 PRO A CA 1
ATOM 1955 C C . PRO A 1 234 ? 18.711 2.433 -16.168 1.00 86.50 234 PRO A C 1
ATOM 1957 O O . PRO A 1 234 ? 18.839 1.267 -15.764 1.00 86.50 234 PRO A O 1
ATOM 1960 N N . ALA A 1 235 ? 19.511 3.424 -15.781 1.00 87.50 235 ALA A N 1
ATOM 1961 C CA . ALA A 1 235 ? 20.336 3.296 -14.591 1.00 87.50 235 ALA A CA 1
ATOM 1962 C C . ALA A 1 235 ? 19.446 2.946 -13.386 1.00 87.50 235 ALA A C 1
ATOM 1964 O O . ALA A 1 235 ? 18.275 3.320 -13.346 1.00 87.50 235 ALA A O 1
ATOM 1965 N N . TYR A 1 236 ? 20.009 2.285 -12.372 1.00 84.56 236 TYR A N 1
ATOM 1966 C CA . TYR A 1 236 ? 19.273 1.843 -11.181 1.00 84.56 236 TYR A CA 1
ATOM 1967 C C . TYR A 1 236 ? 18.351 2.934 -10.598 1.00 84.56 236 TYR A C 1
ATOM 1969 O O . TYR A 1 236 ? 17.159 2.710 -10.411 1.00 84.56 236 TYR A O 1
ATOM 1977 N N . ARG A 1 237 ? 18.858 4.164 -10.427 1.00 86.00 237 ARG A N 1
ATOM 1978 C CA . ARG A 1 237 ? 18.057 5.296 -9.922 1.00 86.00 237 ARG A CA 1
ATOM 1979 C C . ARG A 1 237 ? 16.949 5.768 -10.867 1.00 86.00 237 ARG A C 1
ATOM 1981 O O . ARG A 1 237 ? 15.981 6.336 -10.381 1.00 86.00 237 ARG A O 1
ATOM 1988 N N . GLY A 1 238 ? 17.067 5.536 -12.172 1.00 87.06 238 GLY A N 1
ATOM 1989 C CA . GLY A 1 238 ? 16.025 5.864 -13.151 1.00 87.06 238 GLY A CA 1
ATOM 1990 C C . GLY A 1 238 ? 14.763 5.015 -12.994 1.00 87.06 238 GLY A C 1
ATOM 1991 O O . GLY A 1 238 ? 13.674 5.484 -13.298 1.00 87.06 238 GLY A O 1
ATOM 1992 N N . TRP A 1 239 ? 14.888 3.797 -12.460 1.00 88.81 239 TRP A N 1
ATOM 1993 C CA . TRP A 1 239 ? 13.726 2.990 -12.079 1.00 88.81 239 TRP A CA 1
ATOM 1994 C C . TRP A 1 239 ? 13.049 3.500 -10.812 1.00 88.81 239 TRP A C 1
ATOM 1996 O O . TRP A 1 239 ? 11.825 3.503 -10.698 1.00 88.81 239 TRP A O 1
ATOM 2006 N N . LEU A 1 240 ? 13.868 3.893 -9.839 1.00 89.75 240 LEU A N 1
ATOM 2007 C CA . LEU A 1 240 ? 13.412 4.191 -8.486 1.00 89.75 240 LEU A CA 1
ATOM 2008 C C . LEU A 1 240 ? 12.942 5.630 -8.306 1.00 89.75 240 LEU A C 1
ATOM 2010 O O . LEU A 1 240 ? 12.243 5.917 -7.340 1.00 89.75 240 LEU A O 1
ATOM 2014 N N . THR A 1 241 ? 13.363 6.541 -9.181 1.00 92.06 241 THR A N 1
ATOM 2015 C CA . THR A 1 241 ? 13.144 7.974 -8.997 1.00 92.06 241 THR A CA 1
ATOM 2016 C C . THR A 1 241 ? 12.918 8.691 -10.319 1.00 92.06 241 THR A C 1
ATOM 2018 O O . THR A 1 241 ? 13.409 8.254 -11.359 1.00 92.06 241 THR A O 1
ATOM 2021 N N . LYS A 1 242 ? 12.234 9.839 -10.247 1.00 92.56 242 LYS A N 1
ATOM 2022 C CA . LYS A 1 242 ? 12.094 10.823 -11.332 1.00 92.56 242 LYS A CA 1
ATOM 2023 C C . LYS A 1 242 ? 11.621 10.201 -12.649 1.00 92.56 242 LYS A C 1
ATOM 2025 O O . LYS A 1 242 ? 12.289 10.329 -13.677 1.00 92.56 242 LYS A O 1
ATOM 2030 N N . TRP A 1 243 ? 10.475 9.525 -12.618 1.00 95.25 243 TRP A N 1
ATOM 2031 C CA . TRP A 1 243 ? 9.905 8.923 -13.821 1.00 95.25 243 TRP A CA 1
ATOM 2032 C C . TRP A 1 243 ? 9.651 9.979 -14.890 1.00 95.25 243 TRP A C 1
ATOM 2034 O O . TRP A 1 243 ? 8.986 10.988 -14.655 1.00 95.25 243 TRP A O 1
ATOM 2044 N N . SER A 1 244 ? 10.200 9.740 -16.077 1.00 94.38 244 SER A N 1
ATOM 2045 C CA . SER A 1 244 ? 10.009 10.635 -17.208 1.00 94.38 244 SER A CA 1
ATOM 2046 C C . SER A 1 244 ? 8.603 10.466 -17.801 1.00 94.38 244 SER A C 1
ATOM 2048 O O . SER A 1 244 ? 8.007 9.389 -17.689 1.00 94.38 244 SER A O 1
ATOM 2050 N N . PRO A 1 245 ? 8.082 11.482 -18.514 1.00 95.06 245 PRO A N 1
ATOM 2051 C CA . PRO A 1 245 ? 6.854 11.329 -19.295 1.00 95.06 245 PRO A CA 1
ATOM 2052 C C . PRO A 1 245 ? 6.916 10.142 -20.263 1.00 95.06 245 PRO A C 1
ATOM 2054 O O . PRO A 1 245 ? 5.912 9.470 -20.494 1.00 95.06 245 PRO A O 1
ATOM 2057 N N . ASP A 1 246 ? 8.107 9.850 -20.788 1.00 95.25 246 ASP A N 1
ATOM 2058 C CA . ASP A 1 246 ? 8.356 8.713 -21.665 1.00 95.25 246 ASP A CA 1
ATOM 2059 C C . ASP A 1 246 ? 8.229 7.365 -20.939 1.00 95.25 246 ASP A C 1
ATOM 2061 O O . ASP A 1 246 ? 7.604 6.453 -21.470 1.00 95.25 246 ASP A O 1
ATOM 2065 N N . PHE A 1 247 ? 8.746 7.252 -19.711 1.00 95.06 247 PHE A N 1
ATOM 2066 C CA . PHE A 1 247 ? 8.585 6.054 -18.878 1.00 95.06 247 PHE A CA 1
ATOM 2067 C C . PHE A 1 247 ? 7.112 5.787 -18.554 1.00 95.06 247 PHE A C 1
ATOM 2069 O O . PHE A 1 247 ? 6.653 4.652 -18.613 1.00 95.06 247 PHE A O 1
ATOM 2076 N N . ILE A 1 248 ? 6.343 6.841 -18.270 1.00 95.56 248 ILE A N 1
ATOM 2077 C CA . ILE A 1 248 ? 4.908 6.736 -17.974 1.00 95.56 248 ILE A CA 1
ATOM 2078 C C . ILE A 1 248 ? 4.103 6.382 -19.233 1.00 95.56 248 ILE A C 1
ATOM 2080 O O . ILE A 1 248 ? 3.162 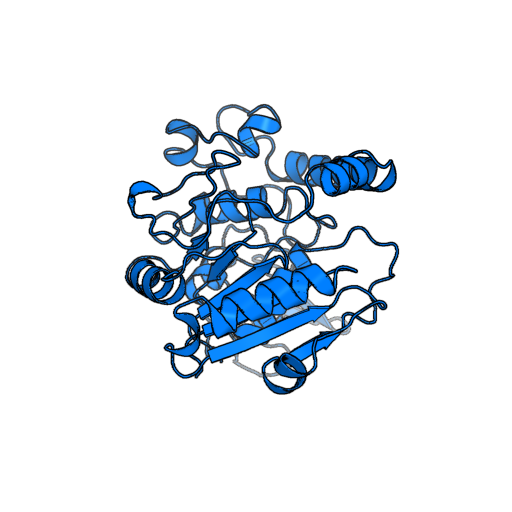5.585 -19.177 1.00 95.56 248 ILE A O 1
ATOM 2084 N N . SER A 1 249 ? 4.436 6.990 -20.374 1.00 95.81 249 SER A N 1
ATOM 2085 C CA . SER A 1 249 ? 3.715 6.782 -21.639 1.00 95.81 249 SER A CA 1
ATOM 2086 C C . SER A 1 249 ? 4.025 5.426 -22.261 1.00 95.81 249 SER A C 1
ATOM 2088 O O . SER A 1 249 ? 3.141 4.814 -22.850 1.00 95.81 249 SER A O 1
ATOM 2090 N N . ASN A 1 250 ? 5.250 4.941 -22.073 1.00 95.31 250 ASN A N 1
ATOM 2091 C CA . ASN A 1 250 ? 5.731 3.664 -22.571 1.00 95.31 250 ASN A CA 1
ATOM 2092 C C . ASN A 1 250 ? 6.180 2.818 -21.376 1.00 95.31 250 ASN A C 1
ATOM 2094 O O . ASN A 1 250 ? 7.381 2.733 -21.151 1.00 95.31 250 ASN A O 1
ATOM 2098 N N . PRO A 1 251 ? 5.277 2.245 -20.566 1.00 95.00 251 PRO A N 1
ATOM 2099 C CA . PRO A 1 251 ? 5.688 1.513 -19.376 1.00 95.00 251 PRO A CA 1
ATOM 2100 C C . PRO A 1 251 ? 6.530 0.272 -19.722 1.00 95.00 251 PRO A C 1
ATOM 2102 O O . PRO A 1 251 ? 6.492 -0.214 -20.856 1.00 95.00 251 PRO A O 1
ATOM 2105 N N . PRO A 1 252 ? 7.305 -0.256 -18.762 1.00 94.31 252 PRO A N 1
ATOM 2106 C CA . PRO A 1 252 ? 8.022 -1.515 -18.933 1.00 94.31 252 PRO A CA 1
ATOM 2107 C C . PRO A 1 252 ? 7.070 -2.678 -19.235 1.00 94.31 252 PRO A C 1
ATOM 2109 O O . PRO A 1 252 ? 5.911 -2.677 -18.822 1.00 94.31 252 PRO A O 1
ATOM 2112 N N . ASN A 1 253 ? 7.584 -3.711 -19.895 1.00 93.25 253 ASN A N 1
ATOM 2113 C CA . ASN A 1 253 ? 6.912 -5.000 -19.990 1.00 93.25 253 ASN A CA 1
ATOM 2114 C C . ASN A 1 253 ? 6.756 -5.638 -18.595 1.00 93.25 253 ASN A C 1
ATOM 2116 O O . ASN A 1 253 ? 7.519 -5.314 -17.677 1.00 93.25 253 ASN A O 1
ATOM 2120 N N . PRO A 1 254 ? 5.805 -6.577 -18.426 1.00 89.62 254 PRO A N 1
ATOM 2121 C CA . PRO A 1 254 ? 5.677 -7.349 -17.196 1.00 89.62 254 PRO A CA 1
ATOM 2122 C C . PRO A 1 254 ? 7.004 -7.972 -16.723 1.00 89.62 254 PRO A C 1
ATOM 2124 O O . PRO A 1 254 ? 7.867 -8.295 -17.547 1.00 89.62 254 PRO A O 1
ATOM 2127 N N . PRO A 1 255 ? 7.181 -8.162 -15.400 1.00 85.00 255 PRO A N 1
ATOM 2128 C CA . PRO A 1 255 ? 8.451 -8.600 -14.831 1.00 85.00 255 PRO A CA 1
ATOM 2129 C C . PRO A 1 255 ? 8.873 -9.975 -15.362 1.00 85.00 255 PRO A C 1
ATOM 2131 O O . PRO A 1 255 ? 8.095 -10.933 -15.350 1.00 85.00 255 PRO A O 1
ATOM 2134 N N . MET A 1 256 ? 10.142 -10.093 -15.764 1.00 80.00 256 MET A N 1
ATOM 2135 C CA . MET A 1 256 ? 10.706 -11.345 -16.294 1.00 80.00 256 MET A CA 1
ATOM 2136 C C . MET A 1 256 ? 10.863 -12.424 -15.224 1.00 80.00 256 MET A C 1
ATOM 2138 O O . MET A 1 256 ? 10.848 -13.618 -15.523 1.00 80.00 256 MET A O 1
ATOM 2142 N N . VAL A 1 257 ? 11.038 -12.002 -13.973 1.00 82.75 257 VAL A N 1
ATOM 2143 C CA . VAL A 1 257 ? 11.240 -12.914 -12.853 1.00 82.75 257 VAL A CA 1
ATOM 2144 C C . VAL A 1 257 ? 9.884 -13.376 -12.322 1.00 82.75 257 VAL A C 1
ATOM 2146 O O . VAL A 1 257 ? 9.019 -12.531 -12.067 1.00 82.75 257 VAL A O 1
ATOM 2149 N N . PRO A 1 258 ? 9.709 -14.691 -12.107 1.00 79.00 258 PRO A N 1
ATOM 2150 C CA . PRO A 1 258 ? 8.496 -15.232 -11.527 1.00 79.00 258 PRO A CA 1
ATOM 2151 C C . PRO A 1 258 ? 8.101 -14.563 -10.208 1.00 79.00 258 PRO A C 1
ATOM 2153 O O . PRO A 1 258 ? 8.972 -14.298 -9.380 1.00 79.00 258 PRO A O 1
ATOM 2156 N N . ASN A 1 259 ? 6.813 -14.313 -9.987 1.00 80.19 259 ASN A N 1
ATOM 2157 C CA . ASN A 1 259 ? 6.278 -14.023 -8.652 1.00 80.19 259 ASN A CA 1
ATOM 2158 C C . ASN A 1 259 ? 5.815 -15.339 -8.017 1.00 80.19 259 ASN A C 1
ATOM 2160 O O . ASN A 1 259 ? 5.426 -16.250 -8.737 1.00 80.19 259 ASN A O 1
ATOM 2164 N N . PHE A 1 260 ? 5.884 -15.476 -6.699 1.00 77.69 260 PHE A N 1
ATOM 2165 C CA . PHE A 1 260 ? 5.440 -16.696 -6.020 1.00 77.69 260 PHE A CA 1
ATOM 2166 C C . PHE A 1 260 ? 4.109 -16.464 -5.328 1.00 77.69 260 PHE A C 1
ATOM 2168 O O . PHE A 1 260 ? 3.793 -15.341 -4.944 1.00 77.69 260 PHE A O 1
ATOM 2175 N N . VAL A 1 261 ? 3.358 -17.548 -5.190 1.00 71.81 261 VAL A N 1
ATOM 2176 C CA . VAL A 1 261 ? 2.085 -17.581 -4.481 1.00 71.81 261 VAL A CA 1
ATOM 2177 C C . VAL A 1 261 ? 2.361 -17.946 -3.045 1.00 71.81 261 VAL A C 1
ATOM 2179 O O . VAL A 1 261 ? 3.045 -18.930 -2.766 1.00 71.81 261 VAL A O 1
ATOM 2182 N N . GLN A 1 262 ? 1.832 -17.141 -2.143 1.00 86.06 262 GLN A N 1
ATOM 2183 C CA . GLN A 1 262 ? 2.039 -17.287 -0.710 1.00 86.06 262 GLN A CA 1
ATOM 2184 C C . GLN A 1 262 ? 0.710 -17.355 0.043 1.00 86.06 262 GLN A C 1
ATOM 2186 O O . GLN A 1 262 ? 0.618 -18.016 1.075 1.00 86.06 262 GLN A O 1
ATOM 2191 N N . TYR A 1 263 ? -0.340 -16.739 -0.499 1.00 89.94 263 TYR A N 1
ATOM 2192 C CA . TYR A 1 263 ? -1.647 -16.608 0.135 1.00 89.94 263 TYR A CA 1
ATOM 2193 C C . TYR A 1 263 ? -2.736 -17.132 -0.790 1.00 89.94 263 TYR A C 1
ATOM 2195 O O . TYR A 1 263 ? -3.661 -16.412 -1.152 1.00 89.94 263 TYR A O 1
ATOM 2203 N N . TYR A 1 264 ? -2.629 -18.404 -1.169 1.00 82.94 264 TYR A N 1
ATOM 2204 C CA . TYR A 1 264 ? -3.431 -19.035 -2.221 1.00 82.94 264 TYR A CA 1
ATOM 2205 C C . TYR A 1 264 ? -4.946 -18.743 -2.129 1.00 82.94 264 TYR A C 1
ATOM 2207 O O . TYR A 1 264 ? -5.576 -18.395 -3.125 1.00 82.94 264 TYR A O 1
ATOM 2215 N N . TYR A 1 265 ? -5.532 -18.778 -0.925 1.00 85.12 265 TYR A N 1
ATOM 2216 C CA . TYR A 1 265 ? -6.958 -18.480 -0.710 1.00 85.12 265 TYR A CA 1
ATOM 2217 C C . TYR A 1 265 ? -7.370 -17.032 -0.996 1.00 85.12 265 TYR A C 1
ATOM 2219 O O . TYR A 1 265 ? -8.540 -16.786 -1.285 1.00 85.12 265 TYR A O 1
ATOM 2227 N N . PHE A 1 266 ? -6.436 -16.092 -0.898 1.00 89.69 266 PHE A N 1
ATOM 2228 C CA . PHE A 1 266 ? -6.643 -14.678 -1.193 1.00 89.69 266 PHE A CA 1
ATOM 2229 C C . PHE A 1 266 ? -6.221 -14.345 -2.629 1.00 89.69 266 PHE A C 1
ATOM 2231 O O . PHE A 1 266 ? -6.932 -13.649 -3.350 1.00 89.69 266 PHE A O 1
ATOM 2238 N N . GLU A 1 267 ? -5.082 -14.885 -3.066 1.00 85.94 267 GLU A N 1
ATOM 2239 C CA . GLU A 1 267 ? -4.496 -14.628 -4.384 1.00 85.94 267 GLU A CA 1
ATOM 2240 C C . GLU A 1 267 ? -5.297 -15.239 -5.535 1.00 85.94 267 GLU A C 1
ATOM 2242 O O . GLU A 1 267 ? -5.192 -14.754 -6.657 1.00 85.94 267 GLU A O 1
ATOM 2247 N N . LYS A 1 268 ? -6.153 -16.232 -5.270 1.00 85.69 268 LYS A N 1
ATOM 2248 C CA . LYS A 1 268 ? -7.069 -16.804 -6.272 1.00 85.69 268 LYS A CA 1
ATOM 2249 C C . LYS A 1 268 ? -8.021 -15.794 -6.913 1.00 85.69 268 LYS A C 1
ATOM 2251 O O . LYS A 1 268 ? -8.508 -16.033 -8.011 1.00 85.69 268 LYS A O 1
ATOM 2256 N N . ASP A 1 269 ? -8.301 -14.691 -6.218 1.00 89.19 269 ASP A N 1
ATOM 2257 C CA . ASP A 1 269 ? -9.180 -13.627 -6.701 1.00 89.19 269 ASP A CA 1
ATOM 2258 C C . ASP A 1 269 ? -8.398 -12.545 -7.489 1.00 89.19 269 ASP A C 1
ATOM 2260 O O . ASP A 1 269 ? -8.989 -11.557 -7.932 1.00 89.19 269 ASP A O 1
ATOM 2264 N N . ILE A 1 270 ? -7.069 -12.674 -7.627 1.00 89.50 270 ILE A N 1
ATOM 2265 C CA . ILE A 1 270 ? -6.202 -11.734 -8.356 1.00 89.50 270 ILE A CA 1
ATOM 2266 C C . ILE A 1 270 ? -6.177 -12.093 -9.846 1.00 89.50 270 ILE A C 1
ATOM 2268 O O . ILE A 1 270 ? -6.157 -13.257 -10.232 1.00 89.50 270 ILE A O 1
ATOM 2272 N N . GLU A 1 271 ? -6.111 -11.085 -10.717 1.00 88.00 271 GLU A N 1
ATOM 2273 C CA . GLU A 1 271 ? -6.007 -11.295 -12.164 1.00 88.00 271 GLU A CA 1
ATOM 2274 C C . GLU A 1 271 ? -4.572 -11.655 -12.557 1.00 88.00 271 GLU A C 1
ATOM 2276 O O . GLU A 1 271 ? -3.766 -10.787 -12.884 1.00 88.00 271 GLU A O 1
ATOM 2281 N N . LEU A 1 272 ? -4.200 -12.924 -12.469 1.00 80.06 272 LEU A N 1
ATOM 2282 C CA . LEU A 1 272 ? -2.790 -13.326 -12.528 1.00 80.06 272 LEU A CA 1
ATOM 2283 C C . LEU A 1 272 ? -2.215 -13.454 -13.944 1.00 80.06 272 LEU A C 1
ATOM 2285 O O . LEU A 1 272 ? -0.994 -13.581 -14.097 1.00 80.06 272 LEU A O 1
ATOM 2289 N N . SER A 1 273 ? -3.060 -13.382 -14.979 1.00 75.88 273 SER A N 1
ATOM 2290 C CA . SER A 1 273 ? -2.603 -13.464 -16.369 1.00 75.88 273 SER A CA 1
ATOM 2291 C C . SER A 1 273 ? -1.518 -12.415 -16.640 1.00 75.88 273 SER A C 1
ATOM 2293 O O . SER A 1 273 ? -1.626 -11.260 -16.224 1.00 75.88 273 SER A O 1
ATOM 2295 N N . ASN A 1 274 ? -0.439 -12.826 -17.310 1.00 76.38 274 ASN A N 1
ATOM 2296 C CA . ASN A 1 274 ? 0.699 -11.971 -17.667 1.00 76.38 274 ASN A CA 1
ATOM 2297 C C . ASN A 1 274 ? 1.477 -11.348 -16.488 1.00 76.38 274 ASN A C 1
ATOM 2299 O O . ASN A 1 274 ? 2.363 -10.529 -16.715 1.00 76.38 274 ASN A O 1
ATOM 2303 N N . LYS A 1 275 ? 1.222 -11.755 -15.235 1.00 81.62 275 LYS A N 1
ATOM 2304 C CA . LYS A 1 275 ? 1.975 -11.294 -14.049 1.00 81.62 275 LYS A CA 1
ATOM 2305 C C . LYS A 1 275 ? 3.074 -12.260 -13.595 1.00 81.62 275 LYS A C 1
ATOM 2307 O O . LYS A 1 275 ? 3.705 -12.034 -12.563 1.00 81.62 275 LYS A O 1
ATOM 2312 N N . ASN A 1 276 ? 3.313 -13.324 -14.364 1.00 79.75 276 ASN A N 1
ATOM 2313 C CA . ASN A 1 276 ? 4.407 -14.279 -14.170 1.00 79.75 276 ASN A CA 1
ATOM 2314 C C . ASN A 1 276 ? 4.379 -15.023 -12.811 1.00 79.75 276 ASN A C 1
ATOM 2316 O O . ASN A 1 276 ? 5.428 -15.410 -12.299 1.00 79.75 276 ASN A O 1
ATOM 2320 N N . TYR A 1 277 ? 3.207 -15.247 -12.207 1.00 79.81 277 TYR A N 1
ATOM 2321 C CA . TYR A 1 277 ? 3.093 -15.997 -10.946 1.00 79.81 277 TYR A CA 1
ATOM 2322 C C . TYR A 1 277 ? 3.387 -17.493 -11.143 1.00 79.81 277 TYR A C 1
ATOM 2324 O O . TYR A 1 277 ? 2.967 -18.056 -12.144 1.00 79.81 277 TYR A O 1
ATOM 2332 N N . VAL A 1 278 ? 4.144 -18.124 -10.245 1.00 75.50 278 VAL A N 1
ATOM 2333 C CA . VAL A 1 278 ? 4.363 -19.582 -10.164 1.00 75.50 278 VAL A CA 1
ATOM 2334 C C . VAL A 1 278 ? 3.246 -20.194 -9.334 1.00 75.50 278 VAL A C 1
ATOM 2336 O O . VAL A 1 278 ? 2.964 -19.673 -8.261 1.00 75.50 278 VAL A O 1
ATOM 2339 N N . GLY A 1 279 ? 2.664 -21.302 -9.783 1.00 74.88 279 GLY A N 1
ATOM 2340 C CA . GLY A 1 279 ? 1.519 -21.937 -9.127 1.00 74.88 279 GLY A CA 1
ATOM 2341 C C . GLY A 1 279 ? 0.171 -21.405 -9.615 1.00 74.88 279 GLY A C 1
ATOM 2342 O O . GLY A 1 279 ? -0.829 -21.621 -8.946 1.00 74.88 279 GLY A O 1
ATOM 2343 N N . TRP A 1 280 ? 0.156 -20.694 -10.749 1.00 75.44 280 TRP A N 1
ATOM 2344 C CA . TRP A 1 280 ? -1.042 -20.177 -11.433 1.00 75.44 280 TRP A CA 1
ATOM 2345 C C . TRP A 1 280 ? -0.859 -20.026 -12.951 1.00 75.44 280 TRP A C 1
ATOM 2347 O O . TRP A 1 280 ? -1.638 -19.336 -13.618 1.00 75.44 280 TRP A O 1
ATOM 2357 N N . ARG A 1 281 ? 0.209 -20.595 -13.513 1.00 76.44 281 ARG A N 1
ATOM 2358 C CA . ARG A 1 281 ? 0.465 -20.581 -14.955 1.00 76.44 281 ARG A CA 1
ATOM 2359 C C . ARG A 1 281 ? -0.381 -21.646 -15.616 1.00 76.44 281 ARG A C 1
ATOM 2361 O O . ARG A 1 281 ? -0.698 -22.665 -15.014 1.00 76.44 281 ARG A O 1
ATOM 2368 N N . SER A 1 282 ? -0.668 -21.438 -16.896 1.00 75.81 282 SER A N 1
ATOM 2369 C CA . SER A 1 282 ? -1.192 -22.519 -17.723 1.00 75.81 282 SER A CA 1
ATOM 2370 C C . SER A 1 282 ? -0.227 -23.709 -17.668 1.00 75.81 282 SER A C 1
ATOM 2372 O O . SER A 1 282 ? 0.967 -23.547 -17.933 1.00 75.81 282 SER A O 1
ATOM 2374 N N . GLY A 1 283 ? -0.751 -24.873 -17.285 1.00 79.12 283 GLY A N 1
ATOM 2375 C CA . GLY A 1 283 ? 0.017 -26.105 -17.109 1.00 79.12 283 GLY A CA 1
ATOM 2376 C C . GLY A 1 283 ? 0.585 -26.333 -15.705 1.00 79.12 283 GLY A C 1
ATOM 2377 O O . GLY A 1 283 ? 1.120 -27.413 -15.466 1.00 79.12 283 GLY A O 1
ATOM 2378 N N . ASP A 1 284 ? 0.461 -25.378 -14.775 1.00 82.00 284 ASP A N 1
ATOM 2379 C CA . ASP A 1 284 ? 0.712 -25.670 -13.360 1.00 82.00 284 ASP A CA 1
ATOM 2380 C C . ASP A 1 284 ? -0.369 -26.648 -12.853 1.00 82.00 284 ASP A C 1
ATOM 2382 O O . ASP A 1 284 ? -1.521 -26.594 -13.288 1.00 82.00 284 ASP A O 1
ATOM 2386 N N . CYS A 1 285 ? -0.002 -27.559 -11.945 1.00 83.94 285 CYS A N 1
ATOM 2387 C CA . CYS A 1 285 ? -0.922 -28.555 -11.399 1.00 83.94 285 CYS A CA 1
ATOM 2388 C C . CYS A 1 285 ? -0.813 -28.693 -9.879 1.00 83.94 285 CYS A C 1
ATOM 2390 O O . CYS A 1 285 ? 0.241 -28.465 -9.279 1.00 83.94 285 CYS A O 1
ATOM 2392 N N . TRP A 1 286 ? -1.916 -29.104 -9.263 1.00 80.50 286 TRP A N 1
ATOM 2393 C CA . TRP A 1 286 ? -1.960 -29.606 -7.901 1.00 80.50 286 TRP A CA 1
ATOM 2394 C C . TRP A 1 286 ? -1.245 -30.940 -7.807 1.00 80.50 286 TRP A C 1
ATOM 2396 O O . TRP A 1 286 ? -1.621 -31.888 -8.491 1.00 80.50 286 TRP A O 1
ATOM 2406 N N . LEU A 1 287 ? -0.248 -31.024 -6.930 1.00 82.44 287 LEU A N 1
ATOM 2407 C CA . LEU A 1 287 ? 0.464 -32.264 -6.649 1.00 82.44 287 LEU A CA 1
ATOM 2408 C C . LEU A 1 287 ? -0.033 -32.854 -5.330 1.00 82.44 287 LEU A C 1
ATOM 2410 O O . LEU A 1 287 ? 0.213 -32.281 -4.270 1.00 82.44 287 LEU A O 1
ATOM 2414 N N . ASP A 1 288 ? -0.690 -34.011 -5.393 1.00 78.62 288 ASP A N 1
ATOM 2415 C CA . ASP A 1 288 ? -1.103 -34.766 -4.205 1.00 78.62 288 ASP A CA 1
ATOM 2416 C C . ASP A 1 288 ? -0.934 -36.273 -4.423 1.00 78.62 288 ASP A C 1
ATOM 2418 O O . ASP A 1 288 ? -1.634 -36.877 -5.234 1.00 78.62 288 ASP A O 1
ATOM 2422 N N . LEU A 1 289 ? 0.025 -36.881 -3.713 1.00 76.44 289 LEU A N 1
ATOM 2423 C CA . LEU A 1 289 ? 0.243 -38.336 -3.649 1.00 76.44 289 LEU A CA 1
ATOM 2424 C C . LEU A 1 289 ? 0.157 -39.065 -5.012 1.00 76.44 289 LEU A C 1
ATOM 2426 O O . LEU A 1 289 ? -0.436 -40.136 -5.130 1.00 76.44 289 LEU A O 1
ATOM 2430 N N . GLY A 1 290 ? 0.776 -38.488 -6.050 1.00 77.19 290 GLY A N 1
ATOM 2431 C CA . GLY A 1 290 ? 0.825 -39.051 -7.408 1.00 77.19 290 GLY A CA 1
ATOM 2432 C C . GLY A 1 290 ? -0.257 -38.539 -8.365 1.00 77.19 290 GLY A C 1
ATOM 2433 O O . GLY A 1 290 ? -0.252 -38.913 -9.536 1.00 77.19 290 GLY A O 1
ATOM 2434 N N . LYS A 1 291 ? -1.152 -37.666 -7.901 1.00 77.38 291 LYS A N 1
ATOM 2435 C CA . LYS A 1 291 ? -2.092 -36.919 -8.739 1.00 77.38 291 LYS A CA 1
ATOM 2436 C C . LYS A 1 291 ? -1.468 -35.596 -9.179 1.00 77.38 291 LYS A C 1
ATOM 2438 O O . LYS A 1 291 ? -0.774 -34.949 -8.397 1.00 77.38 291 LYS A O 1
ATOM 2443 N N . CYS A 1 292 ? -1.720 -35.230 -10.431 1.00 84.56 292 CYS A N 1
ATOM 2444 C CA . CYS A 1 292 ? -1.432 -33.922 -11.016 1.00 84.56 292 CYS A CA 1
ATOM 2445 C C . CYS A 1 292 ? -2.740 -33.450 -11.651 1.00 84.56 292 CYS A C 1
ATOM 2447 O O . CYS A 1 292 ? -3.128 -33.941 -12.711 1.00 84.56 292 CYS A O 1
ATOM 2449 N N . GLU A 1 293 ? -3.462 -32.586 -10.944 1.00 82.25 293 GLU A N 1
ATOM 2450 C CA . GLU A 1 293 ? -4.743 -32.027 -11.390 1.00 82.25 293 GLU A CA 1
ATOM 2451 C C . GLU A 1 293 ? -4.555 -30.567 -11.790 1.00 82.25 293 GLU A C 1
ATOM 2453 O O . GLU A 1 293 ? -3.744 -29.869 -11.190 1.00 82.25 293 GLU A O 1
ATOM 2458 N N . ASP A 1 294 ? -5.279 -30.102 -12.805 1.00 84.25 294 ASP A N 1
ATOM 2459 C CA . ASP A 1 294 ? -5.213 -28.708 -13.253 1.00 84.25 294 ASP A CA 1
ATOM 2460 C C . ASP A 1 294 ? -5.384 -27.748 -12.060 1.00 84.25 294 ASP A C 1
ATOM 2462 O O . ASP A 1 294 ? -6.322 -27.894 -11.272 1.00 84.25 294 ASP A O 1
ATOM 2466 N N . ILE A 1 295 ? -4.466 -26.783 -11.918 1.00 82.75 295 ILE A N 1
ATOM 2467 C CA . ILE A 1 295 ? -4.458 -25.801 -10.824 1.00 82.75 295 ILE A CA 1
ATOM 2468 C C . ILE A 1 295 ? -5.762 -24.991 -10.735 1.00 82.75 295 ILE A C 1
ATOM 2470 O O . ILE A 1 295 ? -6.093 -24.455 -9.674 1.00 82.75 295 ILE A O 1
ATOM 2474 N N . ASP A 1 296 ? -6.519 -24.924 -11.831 1.00 81.75 296 ASP A N 1
ATOM 2475 C CA . ASP A 1 296 ? -7.795 -24.220 -11.916 1.00 81.75 296 ASP A CA 1
ATOM 2476 C C . ASP A 1 296 ? -8.984 -25.0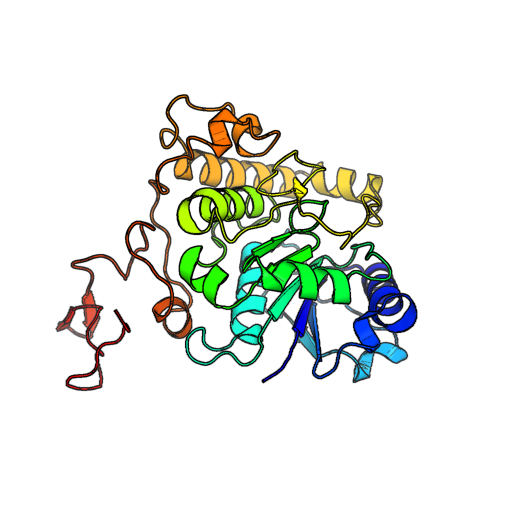37 -11.425 1.00 81.75 296 ASP A C 1
ATOM 2478 O O . ASP A 1 296 ? -10.053 -24.469 -11.190 1.00 81.75 296 ASP A O 1
ATOM 2482 N N . VAL A 1 297 ? -8.825 -26.346 -11.237 1.00 83.56 297 VAL A N 1
ATOM 2483 C CA . VAL A 1 297 ? -9.862 -27.226 -10.694 1.00 83.56 297 VAL A CA 1
ATOM 2484 C C . VAL A 1 297 ? -9.693 -27.341 -9.182 1.00 83.56 297 VAL A C 1
ATOM 2486 O O . VAL A 1 297 ? -8.582 -27.399 -8.654 1.00 83.56 297 VAL A O 1
ATOM 2489 N N . HIS A 1 298 ? -10.808 -27.329 -8.450 1.00 82.31 298 HIS A N 1
ATOM 2490 C CA . HIS A 1 298 ? -10.774 -27.465 -7.002 1.00 82.31 298 HIS A CA 1
ATOM 2491 C C . HIS A 1 298 ? -10.445 -28.922 -6.610 1.00 82.31 298 HIS A C 1
ATOM 2493 O O . HIS A 1 298 ? -11.263 -29.809 -6.864 1.00 82.31 298 HIS A O 1
ATOM 2499 N N . PRO A 1 299 ? -9.335 -29.190 -5.890 1.00 79.56 299 PRO A N 1
ATOM 2500 C CA . PRO A 1 299 ? -8.831 -30.559 -5.678 1.00 79.56 299 PRO A CA 1
ATOM 2501 C C . PRO A 1 299 ? -9.741 -31.435 -4.799 1.00 79.56 299 PRO A C 1
ATOM 2503 O O . PRO A 1 299 ? -9.620 -32.655 -4.762 1.00 79.56 299 PRO A O 1
ATOM 2506 N N . PHE A 1 300 ? -10.664 -30.813 -4.059 1.00 81.75 300 PHE A N 1
ATOM 2507 C CA . PHE A 1 300 ? -11.573 -31.506 -3.134 1.00 81.75 300 PHE A CA 1
ATOM 2508 C C . PHE A 1 300 ? -13.063 -31.331 -3.449 1.00 81.75 300 PHE A C 1
ATOM 2510 O O . PHE A 1 300 ? -13.900 -31.761 -2.658 1.00 81.75 300 PHE A O 1
ATOM 2517 N N . LYS A 1 301 ? -13.417 -30.644 -4.543 1.00 82.81 301 LYS A N 1
ATOM 2518 C CA . LYS A 1 301 ? -14.815 -30.317 -4.854 1.00 82.81 301 LYS A CA 1
ATOM 2519 C C . LYS A 1 301 ? -15.074 -30.484 -6.341 1.00 82.81 301 LYS A C 1
ATOM 2521 O O . LYS A 1 301 ? -14.699 -29.644 -7.153 1.00 82.81 301 LYS A O 1
ATOM 2526 N N . GLU A 1 302 ? -15.712 -31.595 -6.674 1.00 86.06 302 GLU A N 1
ATOM 2527 C CA . GLU A 1 302 ? -15.972 -31.990 -8.051 1.00 86.06 302 GLU A CA 1
ATOM 2528 C C . GLU A 1 302 ? -16.794 -30.928 -8.799 1.00 86.06 302 GLU A C 1
ATOM 2530 O O . GLU A 1 302 ? -17.827 -30.465 -8.318 1.00 86.06 302 GLU A O 1
ATOM 2535 N N . GLY A 1 303 ? -16.311 -30.526 -9.977 1.00 82.69 303 GLY A N 1
ATOM 2536 C CA . GLY A 1 303 ? -16.967 -29.533 -10.831 1.00 82.69 303 GLY A CA 1
ATOM 2537 C C . GLY A 1 303 ? -16.795 -28.071 -10.402 1.00 82.69 303 GLY A C 1
ATOM 2538 O O . GLY A 1 303 ? -17.209 -27.185 -11.149 1.00 82.69 303 GLY A O 1
ATOM 2539 N N . GLU A 1 304 ? -16.167 -27.787 -9.255 1.00 82.62 304 GLU A N 1
ATOM 2540 C CA . GLU A 1 304 ? -15.821 -26.416 -8.867 1.00 82.62 304 GLU A CA 1
ATOM 2541 C C . GLU A 1 304 ? -14.467 -26.007 -9.463 1.00 82.62 304 GLU A C 1
ATOM 2543 O O . GLU A 1 304 ? -13.480 -26.745 -9.396 1.00 82.62 304 GLU A O 1
ATOM 2548 N N . LYS A 1 305 ? -14.402 -24.790 -10.013 1.00 81.00 305 LYS A N 1
ATOM 2549 C CA . LYS A 1 305 ? -13.126 -24.140 -10.309 1.00 81.00 305 LYS A CA 1
ATOM 2550 C C . LYS A 1 305 ? -12.581 -23.481 -9.051 1.00 81.00 305 LYS A C 1
ATOM 2552 O O . LYS A 1 305 ? -13.328 -22.903 -8.261 1.00 81.00 305 LYS A O 1
ATOM 2557 N N . PHE A 1 306 ? -11.268 -23.536 -8.880 1.00 76.12 306 PHE A N 1
ATOM 2558 C CA . PHE A 1 306 ? -10.606 -22.820 -7.804 1.00 76.12 306 PHE A CA 1
ATOM 2559 C C . PHE A 1 306 ? -10.546 -21.307 -8.077 1.00 76.12 306 PHE A C 1
ATOM 2561 O O . PHE A 1 306 ? -10.672 -20.504 -7.146 1.00 76.12 306 PHE A O 1
ATOM 2568 N N . ARG A 1 307 ? -10.402 -20.916 -9.351 1.00 73.44 307 ARG A N 1
ATOM 2569 C CA . ARG A 1 307 ? -10.445 -19.519 -9.805 1.00 73.44 307 ARG A CA 1
ATOM 2570 C C . ARG A 1 307 ? -11.795 -19.161 -10.416 1.00 73.44 307 ARG A C 1
ATOM 2572 O O . ARG A 1 307 ? -12.431 -19.974 -11.083 1.00 73.44 307 ARG A O 1
ATOM 2579 N N . ASN A 1 308 ? -12.188 -17.910 -10.212 1.00 62.78 308 ASN A N 1
ATOM 2580 C CA . ASN A 1 308 ? -13.304 -17.292 -10.915 1.00 62.78 308 ASN A CA 1
ATOM 2581 C C . ASN A 1 308 ? -12.711 -16.555 -12.123 1.00 62.78 308 ASN A C 1
ATOM 2583 O O . ASN A 1 308 ? -12.235 -15.433 -11.957 1.00 62.78 308 ASN A O 1
ATOM 2587 N N . ASP A 1 309 ? -12.636 -17.225 -13.276 1.00 56.62 309 ASP A N 1
ATOM 2588 C CA . ASP A 1 309 ? -12.155 -16.615 -14.530 1.00 56.62 309 ASP A CA 1
ATOM 2589 C C . ASP A 1 309 ? -13.035 -15.436 -14.981 1.00 56.62 309 ASP A C 1
ATOM 2591 O O . ASP A 1 309 ? -14.282 -15.545 -14.861 1.00 56.62 309 ASP A O 1
#